Protein AF-A0A9W8CXB6-F1 (afdb_monomer)

Foldseek 3Di:
DDPVVVVCQQPDPQKDKDFDADPVRDTQWIWIWGDDVVLPDIGTPDGDDPPVPPDDDWDLDDPRDCVSPPPPDDDDVVDRDTDDDDDPVDPPVCNVVVVVVVVVVVVVVCVVPDPVVDDDDDDCVCVVDVPDPDDDQCVPVNCVVVVDDPVVVVVVVLQPQDPLLVLQLVLLVVLCPDPLQVVQQDWDDCVVVVCLCVQQPQDHGSVNLNVCSSVVVPPDPVVSVVRVVSSLVSQPVVDDPPDSSNVSSVVSVVSVVVSVVVVVVVVVD

Mean predicted aligned error: 13.22 Å

Nearest PDB structures (foldseek):
  7kdw-assembly1_A  TM=9.700E-01  e=1.356E-08  Homo sapiens
  5h6y-assembly1_A  TM=9.684E-01  e=1.520E-08  Homo sapiens
  7jt4-assembly1_A  TM=9.617E-01  e=3.196E-08  Homo sapiens
  5ml0-assembly1_A  TM=9.719E-01  e=5.344E-08  Mus musculus
  5uiy-assembly1_A  TM=9.734E-01  e=9.464E-08  Homo sapiens

InterPro domains:
  IPR000182 GNAT doma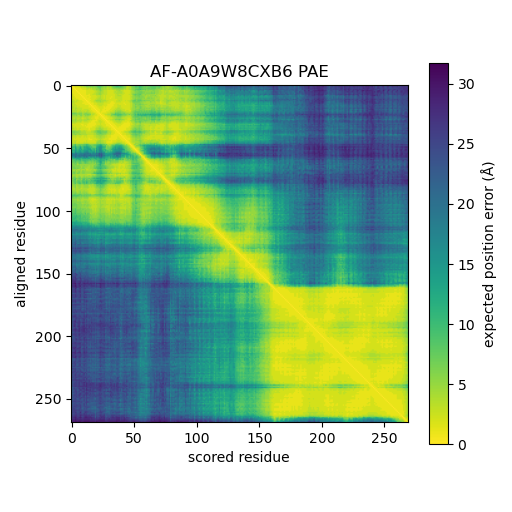in [PF00583] (10-61)
  IPR001487 Bromodomain [PF00439] (172-249)
  IPR001487 Bromodomain [PR00503] (179-192)
  IPR001487 Bromodomain [PR00503] (193-209)
  IPR001487 Bromodomain [PR00503] (209-227)
  IPR001487 Bromodomain [PR00503] (227-246)
  IPR001487 Bromodomain [PS50014] (176-246)
  IPR001487 Bromodomain [SM00297] (157-265)
  IPR018359 Bromodomain, conserved site [PS00633] (181-238)
  IPR036427 Bromodomain-like superfamily [G3DSA:1.20.920.10] (150-269)
  IPR036427 Bromodomain-like superfamily [SSF47370] (159-265)
  IPR037800 Histone acetyltransferase GCN5 [PTHR45750] (57-264)

Organism: NCBI:txid1286918

Structure (mmCIF, N/CA/C/O backbone):
data_AF-A0A9W8CXB6-F1
#
_entry.id   AF-A0A9W8CXB6-F1
#
loop_
_atom_site.group_PDB
_atom_site.id
_atom_site.type_symbol
_atom_site.label_atom_id
_atom_site.label_alt_id
_atom_site.label_comp_id
_atom_site.label_asym_id
_atom_site.label_entity_id
_atom_site.label_seq_id
_atom_site.pdbx_PDB_ins_code
_atom_site.Cartn_x
_atom_site.Cartn_y
_atom_site.Cartn_z
_atom_site.occupancy
_atom_site.B_iso_or_equiv
_atom_site.auth_seq_id
_atom_site.auth_comp_id
_atom_site.auth_asym_id
_atom_site.auth_atom_id
_atom_site.pdbx_PDB_model_num
ATOM 1 N N . MET A 1 1 ? -7.367 0.262 31.107 1.00 75.12 1 MET A N 1
ATOM 2 C CA . MET A 1 1 ? -8.597 -0.290 31.721 1.00 75.12 1 MET A CA 1
ATOM 3 C C . MET A 1 1 ? -8.430 -0.369 33.236 1.00 75.12 1 MET A C 1
ATOM 5 O O . MET A 1 1 ? -7.299 -0.579 33.667 1.00 75.12 1 MET A O 1
ATOM 9 N N . PRO A 1 2 ? -9.503 -0.199 34.033 1.00 85.69 2 PRO A N 1
ATOM 10 C CA . PRO A 1 2 ? -9.458 -0.325 35.496 1.00 85.69 2 PRO A CA 1
ATOM 11 C C . PRO A 1 2 ? -9.051 -1.733 35.961 1.00 85.69 2 PRO A C 1
ATOM 13 O O . PRO A 1 2 ? -9.393 -2.721 35.307 1.00 85.69 2 PRO A O 1
ATOM 16 N N . LYS A 1 3 ? -8.351 -1.842 37.098 1.00 86.75 3 LYS A N 1
ATOM 17 C CA . LYS A 1 3 ? -7.832 -3.126 37.615 1.00 86.75 3 LYS A CA 1
ATOM 18 C C . LYS A 1 3 ? -8.957 -4.084 38.008 1.00 86.75 3 LYS A C 1
ATOM 20 O O . LYS A 1 3 ? -8.896 -5.270 37.699 1.00 86.75 3 LYS A O 1
ATOM 25 N N . GLU A 1 4 ? -10.003 -3.556 38.628 1.00 89.06 4 GLU A N 1
ATOM 26 C CA . GLU A 1 4 ? -11.184 -4.293 39.077 1.00 89.06 4 GLU A CA 1
ATOM 27 C C . GLU A 1 4 ? -11.938 -4.882 37.881 1.00 89.06 4 GLU A C 1
ATOM 29 O O . GLU A 1 4 ? -12.407 -6.019 37.922 1.00 89.06 4 GLU A O 1
ATOM 34 N N . TYR A 1 5 ? -12.000 -4.128 36.780 1.00 88.06 5 TYR A N 1
ATOM 35 C CA . TYR A 1 5 ? -12.612 -4.585 35.537 1.00 88.06 5 TYR A CA 1
ATOM 36 C C . TYR A 1 5 ? -11.840 -5.759 34.928 1.00 88.06 5 TYR A C 1
ATOM 38 O O . TYR A 1 5 ? -12.456 -6.751 34.536 1.00 88.06 5 TYR A O 1
ATOM 46 N N . ILE A 1 6 ? -10.506 -5.666 34.892 1.00 89.00 6 ILE A N 1
ATOM 47 C CA . ILE A 1 6 ? -9.639 -6.741 34.396 1.00 89.00 6 ILE A CA 1
ATOM 48 C C . ILE A 1 6 ? -9.829 -7.999 35.245 1.00 89.00 6 ILE A C 1
ATOM 50 O O . ILE A 1 6 ? -10.141 -9.054 34.702 1.00 89.00 6 ILE A O 1
ATOM 54 N N . ALA A 1 7 ? -9.710 -7.881 36.571 1.00 91.62 7 ALA A N 1
ATOM 55 C CA . ALA A 1 7 ? -9.859 -9.013 37.481 1.00 91.62 7 ALA A CA 1
ATOM 56 C C . ALA A 1 7 ? -11.221 -9.699 37.316 1.00 91.62 7 ALA A C 1
ATOM 58 O O . ALA A 1 7 ? -11.286 -10.921 37.203 1.00 91.62 7 ALA A O 1
ATOM 59 N N . ARG A 1 8 ? -12.305 -8.919 37.224 1.00 92.31 8 ARG A N 1
ATOM 60 C CA . ARG A 1 8 ? -13.655 -9.459 37.049 1.00 92.31 8 ARG A CA 1
ATOM 61 C C . ARG A 1 8 ? -13.778 -10.338 35.807 1.00 92.31 8 ARG A C 1
ATOM 63 O O . ARG A 1 8 ? -14.381 -11.394 35.907 1.00 92.31 8 ARG A O 1
ATOM 70 N N . LEU A 1 9 ? -13.233 -9.912 34.666 1.00 91.38 9 LEU A N 1
ATOM 71 C CA . LEU A 1 9 ? -13.346 -10.672 33.416 1.00 91.38 9 LEU A CA 1
ATOM 72 C C . LEU A 1 9 ? -12.356 -11.838 33.340 1.00 91.38 9 LEU A C 1
ATOM 74 O O . LEU A 1 9 ? -12.710 -12.891 32.824 1.00 91.38 9 LEU A O 1
ATOM 78 N N . VAL A 1 10 ? -11.146 -11.689 33.888 1.00 92.56 10 VAL A N 1
ATOM 79 C CA . VAL A 1 10 ? -10.165 -12.789 33.947 1.00 92.56 10 VAL A CA 1
ATOM 80 C C . VAL A 1 10 ? -10.677 -13.952 34.807 1.00 92.56 10 VAL A C 1
ATOM 82 O O . VAL A 1 10 ? -10.444 -15.105 34.458 1.00 92.56 10 VAL A O 1
ATOM 85 N N . TYR A 1 11 ? -11.389 -13.665 35.902 1.00 93.88 11 TYR A N 1
ATOM 86 C CA . TYR A 1 11 ? -11.956 -14.681 36.800 1.00 93.88 11 TYR A CA 1
ATOM 87 C C . TYR A 1 11 ? -13.416 -15.061 36.486 1.00 93.88 11 TYR A C 1
ATOM 89 O O . TYR A 1 11 ? -14.024 -15.839 37.225 1.00 93.88 11 TYR A O 1
ATOM 97 N N . ASP A 1 12 ? -14.001 -14.528 35.411 1.00 93.81 12 ASP A N 1
ATOM 98 C CA . ASP A 1 12 ? -15.361 -14.868 34.991 1.00 93.81 12 ASP A CA 1
ATOM 99 C C . ASP A 1 12 ? -15.397 -16.275 34.371 1.00 93.81 12 ASP A C 1
ATOM 101 O O . ASP A 1 12 ? -14.590 -16.616 33.509 1.00 93.81 12 ASP A O 1
ATOM 105 N N . ARG A 1 13 ? -16.369 -17.099 34.779 1.00 94.25 13 ARG A N 1
ATOM 106 C CA . ARG A 1 13 ? -16.486 -18.503 34.338 1.00 94.25 13 ARG A CA 1
ATOM 107 C C . ARG A 1 13 ? -16.825 -18.671 32.855 1.00 94.25 13 ARG A C 1
ATOM 109 O O . ARG A 1 13 ? -16.637 -19.756 32.319 1.00 94.25 13 ARG A O 1
ATOM 116 N N . ASN A 1 14 ? -17.344 -17.632 32.203 1.00 92.88 14 ASN A N 1
ATOM 117 C CA . ASN A 1 14 ? -17.635 -17.637 30.770 1.00 92.88 14 ASN A CA 1
ATOM 118 C C . ASN A 1 14 ? -16.411 -17.258 29.924 1.00 92.88 14 ASN A C 1
ATOM 120 O O . ASN A 1 14 ? -16.508 -17.233 28.698 1.00 92.88 14 ASN A O 1
ATOM 124 N N . HIS A 1 15 ? -15.289 -16.923 30.561 1.00 95.06 15 HIS A N 1
ATOM 125 C CA . HIS A 1 15 ? -14.041 -16.589 29.894 1.00 95.06 15 HIS A CA 1
ATOM 126 C C . HIS A 1 15 ? -13.033 -17.724 30.062 1.00 95.06 15 HIS A C 1
ATOM 128 O O . HIS A 1 15 ? -13.054 -18.490 31.022 1.00 95.06 15 HIS A O 1
ATOM 134 N N . SER A 1 16 ? -12.136 -17.834 29.094 1.00 95.81 16 SER A N 1
ATOM 135 C CA . SER A 1 16 ? -11.008 -18.757 29.103 1.00 95.81 16 SER A CA 1
ATOM 136 C C . SER A 1 16 ? -9.721 -17.974 28.905 1.00 95.81 16 SER A C 1
ATOM 138 O O . SER A 1 16 ? -9.709 -16.945 28.231 1.00 95.81 16 SER A O 1
ATOM 140 N N . SER A 1 17 ? -8.630 -18.456 29.498 1.00 94.56 17 SER A N 1
ATOM 141 C CA . SER A 1 17 ? -7.325 -17.803 29.400 1.00 94.56 17 SER A CA 1
ATOM 142 C C . SER A 1 17 ? -6.256 -18.781 28.933 1.00 94.56 17 SER A C 1
ATOM 144 O O . SER A 1 17 ? -6.126 -19.876 29.474 1.00 94.56 17 SER A O 1
ATOM 146 N N . LEU A 1 18 ? -5.471 -18.363 27.942 1.00 94.06 18 LEU A N 1
ATOM 147 C CA . LEU A 1 18 ? -4.235 -19.016 27.532 1.00 94.06 18 LEU A CA 1
ATOM 148 C C . LEU A 1 18 ? -3.063 -18.203 28.086 1.00 94.06 18 LEU A C 1
ATOM 150 O O . LEU A 1 18 ? -2.964 -17.009 27.808 1.00 94.06 18 LEU A O 1
ATOM 154 N N . ALA A 1 19 ? -2.177 -18.838 28.850 1.00 91.62 19 ALA A N 1
ATOM 155 C CA . ALA A 1 19 ? -1.029 -18.180 29.466 1.00 91.62 19 ALA A CA 1
ATOM 156 C C . ALA A 1 19 ? 0.292 -18.750 28.941 1.00 91.62 19 ALA A C 1
ATOM 158 O O . ALA A 1 19 ? 0.439 -19.958 28.762 1.00 91.62 19 ALA A O 1
ATOM 159 N N . ILE A 1 20 ? 1.273 -17.871 28.742 1.00 88.38 20 ILE A N 1
ATOM 160 C CA . ILE A 1 20 ? 2.660 -18.240 28.466 1.00 88.38 20 ILE A CA 1
ATOM 161 C C . ILE A 1 20 ? 3.384 -18.286 29.805 1.00 88.38 20 ILE A C 1
ATOM 163 O O . ILE A 1 20 ? 3.532 -17.259 30.471 1.00 88.38 20 ILE A O 1
ATOM 167 N N . VAL A 1 21 ? 3.837 -19.473 30.197 1.00 91.12 21 VAL A N 1
ATOM 168 C CA . VAL A 1 21 ? 4.433 -19.717 31.514 1.00 91.12 21 VAL A CA 1
ATOM 169 C C . VAL A 1 21 ? 5.858 -20.229 31.335 1.00 91.12 21 VAL A C 1
ATOM 171 O O . VAL A 1 21 ? 6.104 -21.164 30.574 1.00 91.12 21 VAL A O 1
ATOM 174 N N . LYS A 1 22 ? 6.818 -19.601 32.019 1.00 87.31 22 LYS A N 1
ATOM 175 C CA . LYS A 1 22 ? 8.201 -20.090 32.093 1.00 87.31 22 LYS A CA 1
ATOM 176 C C . LYS A 1 22 ? 8.261 -21.362 32.936 1.00 87.31 22 LYS A C 1
ATOM 178 O O . LYS A 1 22 ? 7.425 -21.581 33.804 1.00 87.31 22 LYS A O 1
ATOM 183 N N . ALA A 1 23 ? 9.316 -22.155 32.759 1.00 93.06 23 ALA A N 1
ATOM 184 C CA . ALA A 1 23 ? 9.518 -23.398 33.512 1.00 93.06 23 ALA A CA 1
ATOM 185 C C . ALA A 1 23 ? 9.504 -23.219 35.047 1.00 93.06 23 ALA A C 1
ATOM 187 O O . ALA A 1 23 ? 9.159 -24.145 35.769 1.00 93.06 23 ALA A O 1
ATOM 188 N N . ASN A 1 24 ? 9.833 -22.026 35.552 1.00 92.81 24 ASN A N 1
ATOM 189 C CA . ASN A 1 24 ? 9.777 -21.688 36.977 1.00 92.81 24 ASN A CA 1
ATOM 190 C C . ASN A 1 24 ? 8.381 -21.240 37.469 1.00 92.81 24 ASN A C 1
ATOM 192 O O . ASN A 1 24 ? 8.270 -20.708 38.569 1.00 92.81 24 ASN A O 1
ATOM 196 N N . GLY A 1 25 ? 7.334 -21.382 36.651 1.00 91.00 25 GLY A N 1
ATOM 197 C CA . GLY A 1 25 ? 5.959 -20.990 36.980 1.00 91.00 25 GLY A CA 1
ATOM 198 C C . GLY A 1 25 ? 5.639 -19.507 36.765 1.00 91.00 25 GLY A C 1
ATOM 199 O O . GLY A 1 25 ? 4.505 -19.087 36.978 1.00 91.00 25 GLY A O 1
ATOM 200 N N . HIS A 1 26 ? 6.602 -18.694 36.325 1.00 87.88 26 HIS A N 1
ATOM 201 C CA . HIS A 1 26 ? 6.378 -17.269 36.093 1.00 87.88 26 HIS A CA 1
ATOM 202 C C . HIS A 1 26 ? 5.599 -17.015 34.791 1.00 87.88 26 HIS A C 1
ATOM 204 O O . HIS A 1 26 ? 6.023 -17.446 33.715 1.00 87.88 26 HIS A O 1
ATOM 210 N N . VAL A 1 27 ? 4.492 -16.273 34.877 1.00 87.06 27 VAL A N 1
ATOM 211 C CA . VAL A 1 27 ? 3.653 -15.895 33.726 1.00 87.06 27 VAL A CA 1
ATOM 212 C C . VAL A 1 27 ? 4.284 -14.725 32.967 1.00 87.06 27 VAL A C 1
ATOM 214 O O . VAL A 1 27 ? 4.588 -13.692 33.553 1.00 87.06 27 VAL A O 1
ATOM 217 N N . VAL A 1 28 ? 4.464 -14.881 31.655 1.00 85.81 28 VAL A N 1
ATOM 218 C CA . VAL A 1 28 ? 5.092 -13.888 30.758 1.00 85.81 28 VAL A CA 1
ATOM 219 C C . VAL A 1 28 ? 4.058 -13.054 30.009 1.00 85.81 28 VAL A C 1
ATOM 221 O O . VAL A 1 28 ? 4.304 -11.899 29.676 1.00 85.81 28 VAL A O 1
ATOM 224 N N . GLY A 1 29 ? 2.904 -13.644 29.726 1.00 87.25 29 GLY A N 1
ATOM 225 C CA . GLY A 1 29 ? 1.836 -13.013 28.966 1.00 87.25 29 GLY A CA 1
ATOM 226 C C . GLY A 1 29 ? 0.676 -13.974 28.780 1.00 87.25 29 GLY A C 1
ATOM 227 O O . GLY A 1 29 ? 0.730 -15.125 29.223 1.00 87.25 29 GLY A O 1
ATOM 228 N N . GLY A 1 30 ? -0.375 -13.508 28.120 1.00 90.00 30 GLY A N 1
ATOM 229 C CA . GLY A 1 30 ? -1.542 -14.337 27.882 1.00 90.00 30 GLY A CA 1
ATOM 230 C C . GLY A 1 30 ? -2.648 -13.636 27.116 1.00 90.00 30 GLY A C 1
ATOM 231 O O . GLY A 1 30 ? -2.622 -12.422 26.892 1.00 90.00 30 GLY A O 1
ATOM 232 N N . ILE A 1 31 ? -3.619 -14.451 26.726 1.00 93.25 31 ILE A N 1
ATOM 233 C CA . ILE A 1 31 ? -4.843 -14.037 26.061 1.00 93.25 31 ILE A CA 1
ATOM 234 C C . ILE A 1 31 ? -6.016 -14.524 26.898 1.00 93.25 31 ILE A C 1
ATOM 236 O O . ILE A 1 31 ? -6.112 -15.716 27.178 1.00 93.25 31 ILE A O 1
ATOM 240 N N . THR A 1 32 ? -6.922 -13.618 27.246 1.00 95.12 32 THR A N 1
ATOM 241 C CA . THR A 1 32 ? -8.237 -13.960 27.794 1.00 95.12 32 THR A CA 1
ATOM 242 C C . THR A 1 32 ? -9.276 -13.739 26.709 1.00 95.12 32 THR A C 1
ATOM 244 O O . THR A 1 32 ? -9.327 -12.668 26.101 1.00 95.12 32 THR A O 1
ATOM 247 N N . TYR A 1 33 ? -10.103 -14.747 26.464 1.00 95.31 33 TYR A N 1
ATOM 248 C CA . TYR A 1 33 ? -11.124 -14.729 25.428 1.00 95.31 33 TYR A CA 1
ATOM 249 C C . TYR A 1 33 ? -12.446 -15.311 25.927 1.00 95.31 33 TYR A C 1
ATOM 251 O O . TYR A 1 33 ? -12.490 -16.073 26.894 1.00 95.31 33 TYR A O 1
ATOM 259 N N . ARG A 1 34 ? -13.531 -14.962 25.239 1.00 95.56 34 ARG A N 1
ATOM 260 C CA . ARG A 1 34 ? -14.871 -15.505 25.445 1.00 95.56 34 ARG A CA 1
ATOM 261 C C . ARG A 1 34 ? -15.322 -16.227 24.183 1.00 95.56 34 ARG A C 1
ATOM 263 O O . ARG A 1 34 ? -15.355 -15.634 23.107 1.00 95.56 34 ARG A O 1
ATOM 270 N N . LEU A 1 35 ? -15.655 -17.508 24.308 1.00 94.25 35 LEU A N 1
ATOM 271 C CA . LEU A 1 35 ? -16.072 -18.341 23.182 1.00 94.25 35 LEU A CA 1
ATOM 272 C C . LEU A 1 35 ? -17.591 -18.267 22.980 1.00 94.25 35 LEU A C 1
ATOM 274 O O . LEU A 1 35 ? -18.359 -18.415 23.930 1.00 94.25 35 LEU A O 1
ATOM 278 N N . PHE A 1 36 ? -18.025 -18.091 21.734 1.00 93.94 36 PHE A N 1
ATOM 279 C CA . PHE A 1 36 ? -19.427 -18.154 21.329 1.00 93.94 36 PHE A CA 1
ATOM 280 C C . PHE A 1 36 ? -19.627 -19.329 20.365 1.00 93.94 36 PHE A C 1
ATOM 282 O O . PHE A 1 36 ? -19.780 -19.135 19.160 1.00 93.94 36 PHE A O 1
ATOM 289 N N . GLU A 1 37 ? -19.641 -20.561 20.885 1.00 90.81 37 GLU A N 1
ATOM 290 C CA . GLU A 1 37 ? -19.671 -21.794 20.073 1.00 90.81 37 GLU A CA 1
ATOM 291 C C . GLU A 1 37 ? -20.802 -21.810 19.036 1.00 90.81 37 GLU A C 1
ATOM 293 O O . GLU A 1 37 ? -20.567 -22.060 17.856 1.00 90.81 37 GLU A O 1
ATOM 298 N N . GLN A 1 38 ? -22.022 -21.441 19.438 1.00 91.94 38 GLN A N 1
ATOM 299 C CA . GLN A 1 38 ? -23.188 -21.401 18.542 1.00 91.94 38 GLN A CA 1
ATOM 300 C C . GLN A 1 38 ? -23.056 -20.380 17.401 1.00 91.94 38 GLN A C 1
ATOM 302 O O . GLN A 1 38 ? -23.753 -20.489 16.398 1.00 91.94 38 GLN A O 1
ATOM 307 N N . ARG A 1 39 ? -22.193 -19.369 17.562 1.00 91.12 39 ARG A N 1
ATOM 308 C CA . ARG A 1 39 ? -21.950 -18.303 16.574 1.00 91.12 39 ARG A CA 1
ATOM 309 C C . ARG A 1 39 ? -20.610 -18.470 15.858 1.00 91.12 39 ARG A C 1
ATOM 311 O O . ARG A 1 39 ? -20.286 -17.644 15.013 1.00 91.12 39 ARG A O 1
ATOM 318 N N . GLN A 1 40 ? -19.855 -19.525 16.182 1.00 92.12 40 GLN A N 1
ATOM 319 C CA . GLN A 1 40 ? -18.586 -19.885 15.544 1.00 92.12 40 GLN A CA 1
ATOM 320 C C . GLN A 1 40 ? -17.530 -18.762 15.586 1.00 92.12 40 GLN A C 1
ATOM 322 O O . GLN A 1 40 ? -16.735 -18.615 14.660 1.00 92.12 40 GLN A O 1
ATOM 327 N N . PHE A 1 41 ? -17.494 -17.970 16.665 1.00 93.81 41 PHE A N 1
ATOM 328 C CA . PHE A 1 41 ? -16.442 -16.972 16.885 1.00 93.81 41 PHE A CA 1
ATOM 329 C C . PHE A 1 41 ? -16.032 -16.883 18.361 1.00 93.81 41 PHE A C 1
ATOM 331 O O . PHE A 1 41 ? -16.725 -17.382 19.252 1.00 93.81 41 PHE A O 1
ATOM 338 N N . ALA A 1 42 ? -14.897 -16.235 18.618 1.00 94.12 42 ALA A N 1
ATOM 339 C CA . ALA A 1 42 ? -14.439 -15.890 19.957 1.00 94.12 42 ALA A CA 1
ATOM 340 C C . ALA A 1 42 ? -14.091 -14.398 20.031 1.00 94.12 42 ALA A C 1
ATOM 342 O O . ALA A 1 42 ? -13.520 -13.838 19.096 1.00 94.12 42 ALA A O 1
ATOM 343 N N . GLU A 1 43 ? -14.423 -13.767 21.151 1.00 93.56 43 GLU A N 1
ATOM 344 C CA . GLU A 1 43 ? -14.016 -12.404 21.488 1.00 93.56 43 GLU A CA 1
ATOM 345 C C . GLU A 1 43 ? -12.708 -12.467 22.280 1.00 93.56 43 GLU A C 1
ATOM 347 O O . GLU A 1 43 ? -12.673 -13.058 23.358 1.00 93.56 43 GLU A O 1
ATOM 352 N N . ILE A 1 44 ? -11.629 -11.861 21.779 1.00 92.56 44 ILE A N 1
ATOM 353 C CA . ILE A 1 44 ? -10.407 -11.660 22.569 1.00 92.56 44 ILE A CA 1
ATOM 354 C C . ILE A 1 44 ? -10.602 -10.406 23.423 1.00 92.56 44 ILE A C 1
ATOM 356 O O . ILE A 1 44 ? -10.604 -9.292 22.907 1.00 92.56 44 ILE A O 1
ATOM 360 N N . VAL A 1 45 ? -10.760 -10.603 24.730 1.00 90.44 45 VAL A N 1
ATOM 361 C CA . VAL A 1 45 ? -11.038 -9.543 25.711 1.00 90.44 45 VAL A CA 1
ATOM 362 C C . VAL A 1 45 ? -9.745 -8.871 26.161 1.00 90.44 45 VAL A C 1
ATOM 364 O O . VAL A 1 45 ? -9.663 -7.646 26.239 1.00 90.44 45 VAL A O 1
ATOM 367 N N . PHE A 1 46 ? -8.710 -9.672 26.425 1.00 88.69 46 PHE A N 1
ATOM 368 C CA . PHE A 1 46 ? -7.379 -9.183 26.768 1.00 88.69 46 PHE A CA 1
ATOM 369 C C . PHE A 1 46 ? -6.326 -9.920 25.957 1.00 88.69 46 PHE A C 1
ATOM 371 O O . PHE A 1 46 ? -6.333 -11.145 25.887 1.00 88.69 46 PHE A O 1
ATOM 378 N N . CYS A 1 47 ? -5.382 -9.171 25.401 1.00 85.88 47 CYS A N 1
ATOM 379 C CA . CYS A 1 47 ? -4.141 -9.695 24.856 1.00 85.88 47 CYS A CA 1
ATOM 380 C C . CYS A 1 47 ? -3.013 -8.840 25.425 1.00 85.88 47 CYS A C 1
ATOM 382 O O . CYS A 1 47 ? -2.882 -7.664 25.085 1.00 85.88 47 CYS A O 1
ATOM 384 N N . ALA A 1 48 ? -2.248 -9.409 26.353 1.00 75.94 48 ALA A N 1
ATOM 385 C CA . ALA A 1 48 ? -1.136 -8.721 26.987 1.00 75.94 48 ALA A CA 1
ATOM 386 C C . ALA A 1 48 ? 0.172 -9.306 26.454 1.00 75.94 48 ALA A C 1
ATOM 388 O O . ALA A 1 48 ? 0.610 -10.380 26.871 1.00 75.94 48 ALA A O 1
ATOM 389 N N . VAL A 1 49 ? 0.781 -8.576 25.524 1.00 65.62 49 VAL A N 1
ATOM 390 C CA . VAL A 1 49 ? 2.135 -8.814 25.013 1.00 65.62 49 VAL A CA 1
ATOM 391 C C . VAL A 1 49 ? 2.963 -7.541 25.164 1.00 65.62 49 VAL A C 1
ATOM 393 O O . VAL A 1 49 ? 2.409 -6.436 25.189 1.00 65.62 49 VAL A O 1
ATOM 396 N N . SER A 1 50 ? 4.286 -7.703 25.282 1.00 58.72 50 SER A N 1
ATOM 397 C CA . SER A 1 50 ? 5.244 -6.589 25.322 1.00 58.72 50 SER A CA 1
ATOM 398 C C . SER A 1 50 ? 4.953 -5.583 24.207 1.00 58.72 50 SER A C 1
ATOM 400 O O . SER A 1 50 ? 4.694 -5.979 23.072 1.00 58.72 50 SER A O 1
ATOM 402 N N . SER A 1 51 ? 5.034 -4.286 24.511 1.00 57.19 51 SER A N 1
ATOM 403 C CA . SER A 1 51 ? 4.817 -3.204 23.540 1.00 57.19 51 SER A CA 1
ATOM 404 C C . SER A 1 51 ? 5.755 -3.284 22.332 1.00 57.19 51 SER A C 1
ATOM 406 O O . SER A 1 51 ? 5.373 -2.869 21.242 1.00 57.19 51 SER A O 1
ATOM 408 N N . SER A 1 52 ? 6.939 -3.885 22.491 1.00 53.84 52 SER A N 1
ATOM 409 C CA . SER A 1 52 ? 7.884 -4.148 21.396 1.00 53.84 52 SER A CA 1
ATOM 410 C C . SER A 1 52 ? 7.359 -5.128 20.337 1.00 53.84 52 SER A C 1
ATOM 412 O O . SER A 1 52 ? 7.858 -5.129 19.218 1.00 53.84 52 SER A O 1
ATOM 414 N N . GLU A 1 53 ? 6.352 -5.941 20.671 1.00 50.16 53 GLU A N 1
ATOM 415 C CA . GLU A 1 53 ? 5.832 -7.030 19.831 1.00 50.16 53 GLU A CA 1
ATOM 416 C C . GLU A 1 53 ? 4.421 -6.744 19.271 1.00 50.16 53 GLU A C 1
ATOM 418 O O . GLU A 1 53 ? 3.845 -7.581 18.581 1.00 50.16 53 GLU A O 1
ATOM 423 N N . GLN A 1 54 ? 3.832 -5.570 19.542 1.00 51.81 54 GLN A N 1
ATOM 424 C CA . GLN A 1 54 ? 2.422 -5.247 19.232 1.00 51.81 54 GLN A CA 1
ATOM 425 C C . GLN A 1 54 ? 2.127 -4.910 17.757 1.00 51.81 54 GLN A C 1
ATOM 427 O O . GLN A 1 54 ? 1.064 -4.381 17.434 1.00 51.81 54 GLN A O 1
ATOM 432 N N . VAL A 1 55 ? 3.038 -5.211 16.834 1.00 47.16 55 VAL A N 1
ATOM 433 C CA . VAL A 1 55 ? 2.933 -4.773 15.439 1.00 47.16 55 VAL A CA 1
ATOM 434 C C . VAL A 1 55 ? 2.968 -5.990 14.530 1.00 47.16 55 VAL A C 1
ATOM 436 O O . VAL A 1 55 ? 4.058 -6.493 14.274 1.00 47.16 55 VAL A O 1
ATOM 439 N N . LYS A 1 56 ? 1.794 -6.462 14.071 1.00 54.06 56 LYS A N 1
ATOM 440 C CA . LYS A 1 56 ? 1.538 -7.179 12.792 1.00 54.06 56 LYS A CA 1
ATOM 441 C C . LYS A 1 56 ? 0.177 -7.902 12.816 1.00 54.06 56 LYS A C 1
ATOM 443 O O . LYS A 1 56 ? -0.031 -8.778 13.644 1.00 54.06 56 LYS A O 1
ATOM 448 N N . GLY A 1 57 ? -0.684 -7.639 11.824 1.00 53.66 57 GLY A N 1
ATOM 449 C CA . GLY A 1 57 ? -1.488 -8.724 11.233 1.00 53.66 57 GLY A CA 1
ATOM 450 C C . GLY A 1 57 ? -3.010 -8.752 11.407 1.00 53.66 57 GLY A C 1
ATOM 451 O O . GLY A 1 57 ? -3.581 -9.810 11.169 1.00 53.66 57 GLY A O 1
ATOM 452 N N . PHE A 1 58 ? -3.691 -7.654 11.749 1.00 63.94 58 PHE A N 1
ATOM 453 C CA . PHE A 1 58 ? -5.162 -7.648 11.811 1.00 63.94 58 PHE A CA 1
ATOM 454 C C . PHE A 1 58 ? -5.788 -6.669 10.814 1.00 63.94 58 PHE A C 1
ATOM 456 O O . PHE A 1 58 ? -5.263 -5.575 10.599 1.00 63.94 58 PHE A O 1
ATOM 463 N N . THR A 1 59 ? -6.913 -7.066 10.209 1.00 65.12 59 THR A N 1
ATOM 464 C CA . THR A 1 59 ? -7.717 -6.182 9.354 1.00 65.12 59 THR A CA 1
ATOM 465 C C . THR A 1 59 ? -8.697 -5.369 10.198 1.00 65.12 59 THR A C 1
ATOM 467 O O . THR A 1 59 ? -9.260 -5.876 11.172 1.00 65.12 59 THR A O 1
ATOM 470 N N . LYS A 1 60 ? -8.903 -4.104 9.816 1.00 69.69 60 LYS A N 1
ATOM 471 C CA . LYS A 1 60 ? -9.936 -3.223 10.391 1.00 69.69 60 LYS A CA 1
ATOM 472 C C . LYS A 1 60 ? -11.315 -3.465 9.771 1.00 69.69 60 LYS A C 1
ATOM 474 O O . LYS A 1 60 ? -12.318 -3.014 10.313 1.00 69.69 60 LYS A O 1
ATOM 479 N N . GLU A 1 61 ? -11.365 -4.151 8.633 1.00 78.06 61 GLU A N 1
ATOM 480 C CA . GLU A 1 61 ? -12.614 -4.500 7.970 1.00 78.06 61 GLU A CA 1
ATOM 481 C C . GLU A 1 61 ? -13.170 -5.802 8.553 1.00 78.06 61 GLU A C 1
ATOM 483 O O . GLU A 1 61 ? -12.517 -6.846 8.530 1.00 78.06 61 GLU A O 1
ATOM 488 N N . VAL A 1 62 ? -14.388 -5.731 9.087 1.00 82.50 62 VAL A N 1
ATOM 489 C CA . VAL A 1 62 ? -15.103 -6.880 9.649 1.00 82.50 62 VAL A CA 1
ATOM 490 C C . VAL A 1 62 ? -16.062 -7.412 8.594 1.00 82.50 62 VAL A C 1
ATOM 492 O O . VAL A 1 62 ? -17.056 -6.766 8.268 1.00 82.50 62 VAL A O 1
ATOM 495 N N . THR A 1 63 ? -15.761 -8.596 8.070 1.00 87.31 63 THR A N 1
ATOM 496 C CA . THR A 1 63 ? -16.580 -9.290 7.068 1.00 87.31 63 THR A CA 1
ATOM 497 C C . THR A 1 63 ? -17.610 -10.234 7.690 1.00 87.31 63 THR A C 1
ATOM 499 O O . THR A 1 63 ? -18.531 -10.672 7.003 1.00 87.31 63 THR A O 1
ATOM 502 N N . LEU A 1 64 ? -17.492 -10.549 8.987 1.00 86.25 64 LEU A N 1
ATOM 503 C CA . LEU A 1 64 ? -18.484 -11.337 9.716 1.00 86.25 64 LEU A CA 1
ATOM 504 C C . LEU A 1 64 ? -19.800 -10.554 9.854 1.00 86.25 64 LEU A C 1
ATOM 506 O O . LEU A 1 64 ? -19.797 -9.402 10.298 1.00 86.25 64 LEU A O 1
ATOM 510 N N . ASP A 1 65 ? -20.926 -11.198 9.521 1.00 88.25 65 ASP A N 1
ATOM 511 C CA . ASP A 1 65 ? -22.259 -10.586 9.588 1.00 88.25 65 ASP A CA 1
ATOM 512 C C . ASP A 1 65 ? -22.497 -9.943 10.964 1.00 88.25 65 ASP A C 1
ATOM 514 O O . ASP A 1 65 ? -22.395 -10.597 12.007 1.00 88.25 65 ASP A O 1
ATOM 518 N N . LYS A 1 66 ? -22.847 -8.649 10.950 1.00 87.56 66 LYS A N 1
ATOM 519 C CA . LYS A 1 66 ? -23.148 -7.835 12.135 1.00 87.56 66 LYS A CA 1
ATOM 520 C C . LYS A 1 66 ? -24.130 -8.520 13.084 1.00 87.56 66 LYS A C 1
ATOM 522 O O . LYS A 1 66 ? -23.968 -8.405 14.294 1.00 87.56 66 LYS A O 1
ATOM 527 N N . ARG A 1 67 ? -25.103 -9.279 12.570 1.00 90.19 67 ARG A N 1
ATOM 528 C CA . ARG A 1 67 ? -26.112 -9.990 13.380 1.00 90.19 67 ARG A CA 1
ATOM 529 C C . ARG A 1 67 ? -25.509 -11.034 14.323 1.00 90.19 67 ARG A C 1
ATOM 531 O O . ARG A 1 67 ? -26.133 -11.376 15.326 1.00 90.19 67 ARG A O 1
ATOM 538 N N . LEU A 1 68 ? -24.324 -11.555 14.005 1.00 86.94 68 LEU A N 1
ATOM 539 C CA . LEU A 1 68 ? -23.668 -12.592 14.798 1.00 86.94 68 LEU A CA 1
ATOM 540 C C . LEU A 1 68 ? -22.944 -12.030 16.024 1.00 86.94 68 LEU A C 1
ATOM 542 O O . LEU A 1 68 ? -22.840 -12.736 17.023 1.00 86.94 68 LEU A O 1
ATOM 546 N N . TRP A 1 69 ? -22.461 -10.787 15.976 1.00 88.19 69 TRP A N 1
ATOM 547 C CA . TRP A 1 69 ? -21.577 -10.238 17.013 1.00 88.19 69 TRP A CA 1
ATOM 548 C C . TRP A 1 69 ? -22.080 -8.938 17.651 1.00 88.19 69 TRP A C 1
ATOM 550 O O . TRP A 1 69 ? -21.782 -8.685 18.821 1.00 88.19 69 TRP A O 1
ATOM 560 N N . MET A 1 70 ? -22.871 -8.133 16.937 1.00 87.00 70 MET A N 1
ATOM 561 C CA . MET A 1 70 ? -23.388 -6.860 17.441 1.00 87.00 70 MET A CA 1
ATOM 562 C C . MET A 1 70 ? -24.307 -7.096 18.647 1.00 87.00 70 MET A C 1
ATOM 564 O O . MET A 1 70 ? -25.257 -7.874 18.575 1.00 87.00 70 MET A O 1
ATOM 568 N N . GLY A 1 71 ? -23.993 -6.447 19.771 1.00 85.94 71 GLY A N 1
ATOM 569 C CA . GLY A 1 71 ? -24.693 -6.625 21.048 1.00 85.94 71 GLY A CA 1
ATOM 570 C C . GLY A 1 71 ? -24.240 -7.832 21.885 1.00 85.94 71 GLY A C 1
ATOM 571 O O . GLY A 1 71 ? -24.678 -7.966 23.027 1.00 85.94 71 GLY A O 1
ATOM 572 N N . TYR A 1 72 ? -23.355 -8.690 21.363 1.00 85.94 72 TYR A N 1
ATOM 573 C CA . TYR A 1 72 ? -22.787 -9.829 22.102 1.00 85.94 72 TYR A CA 1
ATOM 574 C C . TYR A 1 72 ? -21.390 -9.544 22.656 1.00 85.94 72 TYR A C 1
ATOM 576 O O . TYR A 1 72 ? -21.071 -10.001 23.758 1.00 85.94 72 TYR A O 1
ATOM 584 N N . ILE A 1 73 ? -20.583 -8.800 21.898 1.00 87.56 73 ILE A N 1
ATOM 585 C CA . ILE A 1 73 ? -19.242 -8.357 22.298 1.00 87.56 73 ILE A CA 1
ATOM 586 C C . ILE A 1 73 ? -19.299 -6.993 22.990 1.00 87.56 73 ILE A C 1
ATOM 588 O O . ILE A 1 73 ? -20.308 -6.285 22.915 1.00 87.56 73 ILE A O 1
ATOM 592 N N . LYS A 1 74 ? -18.233 -6.621 23.697 1.00 81.69 74 LYS A N 1
ATOM 593 C CA . LYS A 1 74 ? -18.130 -5.310 24.341 1.00 81.69 74 LYS A CA 1
ATOM 594 C C . LYS A 1 74 ? -17.585 -4.255 23.385 1.00 81.69 74 LYS A C 1
ATOM 596 O O . LYS A 1 74 ? -16.507 -4.407 22.821 1.00 81.69 74 LYS A O 1
ATOM 601 N N . ASP A 1 75 ? -18.302 -3.138 23.302 1.00 74.88 75 ASP A N 1
ATOM 602 C CA . ASP A 1 75 ? -17.817 -1.928 22.649 1.00 74.88 75 ASP A CA 1
ATOM 603 C C . ASP A 1 75 ? -16.890 -1.181 23.610 1.00 74.88 75 ASP A C 1
ATOM 605 O O . ASP A 1 75 ? -17.310 -0.652 24.642 1.00 74.88 75 ASP A O 1
ATOM 609 N N . TYR A 1 76 ? -15.599 -1.183 23.292 1.00 77.44 76 TYR A N 1
ATOM 610 C CA . TYR A 1 76 ? -14.601 -0.429 24.036 1.00 77.44 76 TYR A CA 1
ATOM 611 C C . TYR A 1 76 ? -14.479 0.968 23.438 1.00 77.44 76 TYR A C 1
ATOM 613 O O . TYR A 1 76 ? -14.109 1.124 22.274 1.00 77.44 76 TYR A O 1
ATOM 621 N N . GLU A 1 77 ? -14.766 1.987 24.242 1.00 70.62 77 GLU A N 1
ATOM 622 C CA . GLU A 1 77 ? -14.621 3.381 23.832 1.00 70.62 77 GLU A CA 1
ATOM 623 C C . GLU A 1 77 ? -13.165 3.671 23.421 1.00 70.62 77 GLU A C 1
ATOM 625 O O . GLU A 1 77 ? -12.221 3.367 24.154 1.00 70.62 77 GLU A O 1
ATOM 630 N N . GLY A 1 78 ? -12.979 4.203 22.210 1.00 72.31 78 GLY A N 1
ATOM 631 C CA . GLY A 1 78 ? -11.658 4.436 21.613 1.00 72.31 78 GLY A CA 1
ATOM 632 C C . GLY A 1 78 ? -10.956 3.187 21.056 1.00 72.31 78 GLY A C 1
ATOM 633 O O . GLY A 1 78 ? -9.841 3.298 20.548 1.00 72.31 78 GLY A O 1
ATOM 634 N N . GLY A 1 79 ? -11.580 2.007 21.122 1.00 72.38 79 GLY A N 1
ATOM 635 C CA . GLY A 1 79 ? -11.070 0.775 20.521 1.00 72.38 79 GLY A CA 1
ATOM 636 C C . GLY A 1 79 ? -11.348 0.697 19.017 1.00 72.38 79 GLY A C 1
ATOM 637 O O . GLY A 1 79 ? -12.396 1.123 18.541 1.00 72.38 79 GLY A O 1
ATOM 638 N N . THR A 1 80 ? -10.416 0.126 18.250 1.00 78.88 80 THR A N 1
ATOM 639 C CA . THR A 1 80 ? -10.664 -0.249 16.848 1.00 78.88 80 THR A CA 1
ATOM 640 C C . THR A 1 80 ? -11.076 -1.714 16.791 1.00 78.88 80 THR A C 1
ATOM 642 O O . THR A 1 80 ? -10.319 -2.577 17.234 1.00 78.88 80 THR A O 1
ATOM 645 N N . LEU A 1 81 ? -12.255 -1.998 16.237 1.00 82.69 81 LEU A N 1
ATOM 646 C CA . LEU A 1 81 ? -12.697 -3.369 16.002 1.00 82.69 81 LEU A CA 1
ATOM 647 C C . LEU A 1 81 ? -11.853 -4.004 14.890 1.00 82.69 81 LEU A C 1
ATOM 649 O O . LEU A 1 81 ? -11.608 -3.385 13.856 1.00 82.69 81 LEU A O 1
ATOM 653 N N . MET A 1 82 ? -11.402 -5.237 15.114 1.00 84.62 82 MET A N 1
ATOM 654 C CA . MET A 1 82 ? -10.592 -5.984 14.156 1.00 84.62 82 MET A CA 1
ATOM 655 C C . MET A 1 82 ? -11.054 -7.435 14.077 1.00 84.62 82 MET A C 1
ATOM 657 O O . MET A 1 82 ? -11.438 -8.022 15.089 1.00 84.62 82 MET A O 1
ATOM 661 N N . GLN A 1 83 ? -10.972 -8.022 12.883 1.00 86.06 83 GLN A N 1
ATOM 662 C CA . GLN A 1 83 ? -11.318 -9.422 12.641 1.00 86.06 83 GLN A CA 1
ATOM 663 C C . GLN A 1 83 ? -10.075 -10.247 12.288 1.00 86.06 83 GLN A C 1
ATOM 665 O O . GLN A 1 83 ? -9.196 -9.803 11.550 1.00 86.06 83 GLN A O 1
ATOM 670 N N . CYS A 1 84 ? -10.039 -11.488 12.780 1.00 88.69 84 CYS A N 1
ATOM 671 C CA . CYS A 1 84 ? -9.113 -12.527 12.339 1.00 88.69 84 CYS A CA 1
ATOM 672 C C . CYS A 1 84 ? -9.914 -13.759 11.902 1.00 88.69 84 CYS A C 1
ATOM 674 O O . CYS A 1 84 ? -10.698 -14.298 12.684 1.00 88.69 84 CYS A O 1
ATOM 676 N N . SER A 1 85 ? -9.719 -14.205 10.662 1.00 89.31 85 SER A N 1
ATOM 677 C CA . SER A 1 85 ? -10.351 -15.412 10.123 1.00 89.31 85 SER A CA 1
ATOM 678 C C . SER A 1 85 ? -9.310 -16.516 9.970 1.00 89.31 85 SER A C 1
ATOM 680 O O . SER A 1 85 ? -8.347 -16.378 9.218 1.00 89.31 85 SER A O 1
ATOM 682 N N . MET A 1 86 ? -9.507 -17.617 10.695 1.00 89.69 86 MET A N 1
ATOM 683 C CA . MET A 1 86 ? -8.593 -18.760 10.695 1.00 89.69 86 MET A CA 1
ATOM 684 C C . MET A 1 86 ? -8.821 -19.648 9.466 1.00 89.69 86 MET A C 1
ATOM 686 O O . MET A 1 86 ? -9.959 -19.895 9.069 1.00 89.69 86 MET A O 1
ATOM 690 N N . VAL A 1 87 ? -7.743 -20.179 8.890 1.00 90.88 87 VAL A N 1
ATOM 691 C CA . VAL A 1 87 ? -7.782 -21.135 7.778 1.00 90.88 87 VAL A CA 1
ATOM 692 C C . VAL A 1 87 ? -7.830 -22.559 8.351 1.00 90.88 87 VAL A C 1
ATOM 694 O O . VAL A 1 87 ? -6.847 -22.987 8.957 1.00 90.88 87 VAL A O 1
ATOM 697 N N . PRO A 1 88 ? -8.911 -23.340 8.139 1.00 90.50 88 PRO A N 1
ATOM 698 C CA . PRO A 1 88 ? -9.120 -24.611 8.848 1.00 90.50 88 PRO A CA 1
ATOM 699 C C . PRO A 1 88 ? -8.045 -25.682 8.625 1.00 90.50 88 PRO A C 1
ATOM 701 O O . PRO A 1 88 ? -7.844 -26.545 9.470 1.00 90.50 88 PRO A O 1
ATOM 704 N N . LYS A 1 89 ? -7.356 -25.652 7.479 1.00 93.12 89 LYS A N 1
ATOM 705 C CA . LYS A 1 89 ? -6.353 -26.662 7.097 1.00 93.12 89 LYS A CA 1
ATOM 706 C C . LYS A 1 89 ? -4.929 -26.317 7.549 1.00 93.12 89 LYS A C 1
ATOM 708 O O . LYS A 1 89 ? -3.998 -27.034 7.194 1.00 93.12 89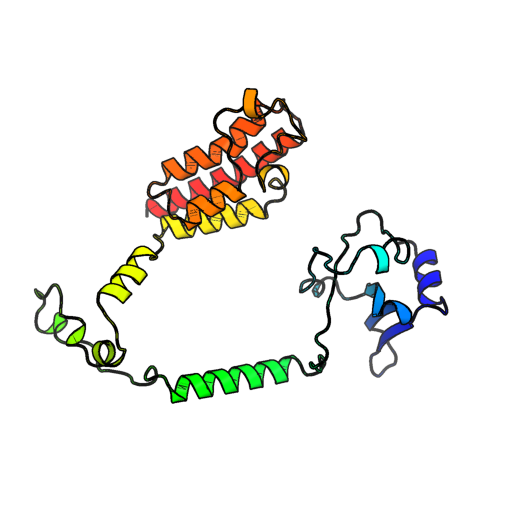 LYS A O 1
ATOM 713 N N . VAL A 1 90 ? -4.742 -25.209 8.268 1.00 94.19 90 VAL A N 1
ATOM 714 C CA . VAL A 1 90 ? -3.417 -24.723 8.666 1.00 94.19 90 VAL A CA 1
ATOM 715 C C . VAL A 1 90 ? -3.166 -25.029 10.136 1.00 94.19 90 VAL A C 1
ATOM 717 O O . VAL A 1 90 ? -3.855 -24.532 11.024 1.00 94.19 90 VAL A O 1
ATOM 720 N N . GLU A 1 91 ? -2.112 -25.795 10.405 1.00 95.19 91 GLU A N 1
ATOM 721 C CA . GLU A 1 91 ? -1.562 -25.930 11.751 1.00 95.19 91 GLU A CA 1
ATOM 722 C C . GLU A 1 91 ? -0.675 -24.712 12.049 1.00 95.19 91 GLU A C 1
ATOM 724 O O . GLU A 1 91 ? 0.514 -24.685 11.729 1.00 95.19 91 GLU A O 1
ATOM 729 N N . TYR A 1 92 ? -1.263 -23.666 12.637 1.00 92.94 92 TYR A N 1
ATOM 730 C CA . TYR A 1 92 ? -0.604 -22.363 12.817 1.00 92.94 92 TYR A CA 1
ATOM 731 C C . TYR A 1 92 ? 0.699 -22.420 13.632 1.00 92.94 92 TYR A C 1
ATOM 733 O O . TYR A 1 92 ? 1.613 -21.641 13.365 1.00 92.94 92 TYR A O 1
ATOM 741 N N . ALA A 1 93 ? 0.843 -23.384 14.549 1.00 94.62 93 ALA A N 1
ATOM 742 C CA . ALA A 1 93 ? 2.091 -23.619 15.284 1.00 94.62 93 ALA A CA 1
ATOM 743 C C . ALA A 1 93 ? 3.275 -23.999 14.369 1.00 94.62 93 ALA A C 1
ATOM 745 O O . ALA A 1 93 ? 4.430 -23.780 14.725 1.00 94.62 93 ALA A O 1
ATOM 746 N N . LYS A 1 94 ? 2.993 -24.522 13.169 1.00 96.50 94 LYS A N 1
ATOM 747 C CA . LYS A 1 94 ? 3.978 -24.906 12.148 1.00 96.50 94 LYS A CA 1
ATOM 748 C C . LYS A 1 94 ? 3.951 -23.991 10.925 1.00 96.50 94 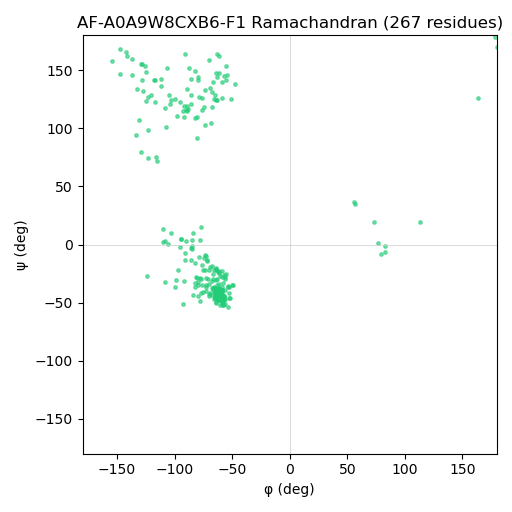LYS A C 1
ATOM 750 O O . LYS A 1 94 ? 4.563 -24.315 9.910 1.00 96.50 94 LYS A O 1
ATOM 755 N N . ALA A 1 95 ? 3.285 -22.833 10.991 1.00 93.31 95 ALA A N 1
ATOM 756 C CA . ALA A 1 95 ? 3.099 -21.950 9.836 1.00 93.31 95 ALA A CA 1
ATOM 757 C C . ALA A 1 95 ? 4.419 -21.605 9.122 1.00 93.31 95 ALA A C 1
ATOM 759 O O . ALA A 1 95 ? 4.486 -21.651 7.896 1.00 93.31 95 ALA A O 1
ATOM 760 N N . LYS A 1 96 ? 5.495 -21.335 9.875 1.00 93.56 96 LYS A N 1
ATOM 761 C CA . LYS A 1 96 ? 6.825 -21.047 9.310 1.00 93.56 96 LYS A CA 1
ATOM 762 C C . LYS A 1 96 ? 7.371 -22.211 8.476 1.00 93.56 96 LYS A C 1
ATOM 764 O O . LYS A 1 96 ? 7.912 -21.985 7.398 1.00 93.56 96 LYS A O 1
ATOM 769 N N . GLU A 1 97 ? 7.235 -23.438 8.969 1.00 97.06 97 GLU A N 1
ATOM 770 C CA . GLU A 1 97 ? 7.688 -24.640 8.268 1.00 97.06 97 GLU A CA 1
ATOM 771 C C . GLU A 1 97 ? 6.823 -24.922 7.034 1.00 97.06 97 GLU A C 1
ATOM 773 O O . GLU A 1 97 ? 7.356 -25.179 5.958 1.00 97.06 97 GLU A O 1
ATOM 778 N N . ILE A 1 98 ? 5.498 -24.804 7.167 1.00 96.38 98 ILE A N 1
ATOM 779 C CA . ILE A 1 98 ? 4.552 -24.973 6.055 1.00 96.38 98 ILE A CA 1
ATOM 780 C C . ILE A 1 98 ? 4.891 -23.999 4.919 1.00 96.38 98 ILE A C 1
ATOM 782 O O . ILE A 1 98 ? 5.016 -24.420 3.770 1.00 96.38 98 ILE A O 1
ATOM 786 N N . LEU A 1 99 ? 5.104 -22.719 5.236 1.00 95.56 99 LEU A N 1
ATOM 787 C CA . LEU A 1 99 ? 5.468 -21.695 4.253 1.00 95.56 99 LEU A CA 1
ATOM 788 C C . LEU A 1 99 ? 6.836 -21.961 3.612 1.00 95.56 99 LEU A C 1
ATOM 790 O O . LEU A 1 99 ? 6.996 -21.752 2.410 1.00 95.56 99 LEU A O 1
ATOM 794 N N . ALA A 1 100 ? 7.818 -22.438 4.384 1.00 96.69 100 ALA A N 1
ATOM 795 C CA . ALA A 1 100 ? 9.130 -22.800 3.850 1.00 96.69 100 ALA A CA 1
ATOM 796 C C . ALA A 1 100 ? 9.026 -23.943 2.827 1.00 96.69 100 ALA A C 1
ATOM 798 O O . ALA A 1 100 ? 9.541 -23.812 1.718 1.00 96.69 100 ALA A O 1
ATOM 799 N N . ARG A 1 101 ? 8.281 -25.008 3.154 1.00 97.19 101 ARG A N 1
ATOM 800 C CA . ARG A 1 101 ? 8.040 -26.140 2.244 1.00 97.19 101 ARG A CA 1
ATOM 801 C C . ARG A 1 101 ? 7.263 -25.726 0.993 1.00 97.19 101 ARG A C 1
ATOM 803 O O . ARG A 1 101 ? 7.593 -26.148 -0.108 1.00 97.19 101 ARG A O 1
ATOM 810 N N . GLN A 1 102 ? 6.244 -24.876 1.139 1.00 97.00 102 GLN A N 1
ATOM 811 C CA . GLN A 1 102 ? 5.500 -24.337 -0.006 1.00 97.00 102 GLN A CA 1
ATOM 812 C C . GLN A 1 102 ? 6.407 -23.526 -0.936 1.00 97.00 102 GLN A C 1
ATOM 814 O O . GLN A 1 102 ? 6.351 -23.697 -2.153 1.00 97.00 102 GLN A O 1
ATOM 819 N N . ARG A 1 103 ? 7.268 -22.668 -0.374 1.00 96.81 103 ARG A N 1
ATOM 820 C CA . ARG A 1 103 ? 8.249 -21.899 -1.147 1.00 96.81 103 ARG A CA 1
ATOM 821 C C . ARG A 1 103 ? 9.210 -22.814 -1.900 1.00 96.81 103 ARG A C 1
ATOM 823 O O . ARG A 1 103 ? 9.472 -22.563 -3.071 1.00 96.81 103 ARG A O 1
ATOM 830 N N . GLU A 1 104 ? 9.721 -23.849 -1.243 1.00 97.12 104 GLU A N 1
ATOM 831 C CA . GLU A 1 104 ? 10.615 -24.834 -1.854 1.00 97.12 104 GLU A CA 1
ATOM 832 C C . GLU A 1 104 ? 9.946 -25.550 -3.033 1.00 97.12 104 GLU A C 1
ATOM 834 O O . GLU A 1 104 ? 10.490 -25.530 -4.132 1.00 97.12 104 GLU A O 1
ATOM 839 N N . ALA A 1 105 ? 8.720 -26.052 -2.860 1.00 97.31 105 ALA A N 1
ATOM 840 C CA . ALA A 1 105 ? 7.970 -26.710 -3.933 1.00 97.31 105 ALA A CA 1
ATOM 841 C C . ALA A 1 105 ? 7.712 -25.785 -5.141 1.00 97.31 105 ALA A C 1
ATOM 843 O O . ALA A 1 105 ? 7.790 -26.206 -6.298 1.00 97.31 105 ALA A O 1
ATOM 844 N N . VAL A 1 106 ? 7.420 -24.503 -4.891 1.00 96.81 106 VAL A N 1
ATOM 845 C CA . VAL A 1 106 ? 7.273 -23.500 -5.959 1.00 96.81 106 VAL A CA 1
ATOM 846 C C . VAL A 1 106 ? 8.602 -23.278 -6.680 1.00 96.81 106 VAL A C 1
ATOM 848 O O . VAL A 1 106 ? 8.629 -23.275 -7.910 1.00 96.81 106 VAL A O 1
ATOM 851 N N . LEU A 1 107 ? 9.703 -23.120 -5.940 1.00 92.88 107 LEU A N 1
ATOM 852 C CA . LEU A 1 107 ? 11.035 -22.927 -6.518 1.00 92.88 107 LEU A CA 1
ATOM 853 C C . LEU A 1 107 ? 11.488 -24.140 -7.333 1.00 92.88 107 LEU A C 1
ATOM 855 O O . LEU A 1 107 ? 12.007 -23.954 -8.428 1.00 92.88 107 LEU A O 1
ATOM 859 N N . GLU A 1 108 ? 11.235 -25.358 -6.862 1.00 94.00 108 GLU A N 1
ATOM 860 C CA . GLU A 1 108 ? 11.514 -26.594 -7.598 1.00 94.00 108 GLU A CA 1
ATOM 861 C C . GLU A 1 108 ? 10.746 -26.623 -8.928 1.00 94.00 108 GLU A C 1
ATOM 863 O O . GLU A 1 108 ? 11.316 -26.882 -9.992 1.00 94.00 108 GLU A O 1
ATOM 868 N N . LYS A 1 109 ? 9.455 -26.259 -8.910 1.00 94.31 109 LYS A N 1
ATOM 869 C CA . LYS A 1 109 ? 8.649 -26.199 -10.135 1.00 94.31 109 LYS A CA 1
ATOM 870 C C . LYS A 1 109 ? 9.126 -25.117 -11.102 1.00 94.31 109 LYS A C 1
ATOM 872 O O . LYS A 1 109 ? 9.065 -25.328 -12.315 1.00 94.31 109 LYS A O 1
ATOM 877 N N . ILE A 1 110 ? 9.579 -23.977 -10.579 1.00 90.25 110 ILE A N 1
ATOM 878 C CA . ILE A 1 110 ? 10.194 -22.907 -11.370 1.00 90.25 110 ILE A CA 1
ATOM 879 C C . ILE A 1 110 ? 11.486 -23.421 -12.004 1.00 90.25 110 ILE A C 1
ATOM 881 O O . ILE A 1 110 ? 11.620 -23.316 -13.217 1.00 90.25 110 ILE A O 1
ATOM 885 N N . GLN A 1 111 ? 12.388 -24.035 -11.234 1.00 87.31 111 GLN A N 1
ATOM 886 C CA . GLN A 1 111 ? 13.663 -24.578 -11.720 1.00 87.31 111 GLN A CA 1
ATOM 887 C C . GLN A 1 111 ? 13.481 -25.643 -12.808 1.00 87.31 111 GLN A C 1
ATOM 889 O O . GLN A 1 111 ? 14.240 -25.665 -13.773 1.00 87.31 111 GLN A O 1
ATOM 894 N N . ALA A 1 112 ? 12.444 -26.479 -12.697 1.00 88.69 112 ALA A N 1
ATOM 895 C CA . ALA A 1 112 ? 12.124 -27.499 -13.696 1.00 88.69 112 ALA A CA 1
ATOM 896 C C . ALA A 1 112 ? 11.605 -26.927 -15.030 1.00 88.69 112 ALA A C 1
ATOM 898 O O . ALA A 1 112 ? 11.597 -27.631 -16.038 1.00 88.69 112 ALA A O 1
ATOM 899 N N . LYS A 1 113 ? 11.121 -25.680 -15.041 1.00 86.44 113 LYS A N 1
ATOM 900 C CA . LYS A 1 113 ? 10.567 -25.021 -16.236 1.00 86.44 113 LYS A CA 1
ATOM 901 C C . LYS A 1 113 ? 11.462 -23.921 -16.788 1.00 86.44 113 LYS A C 1
ATOM 903 O O . LYS A 1 113 ? 11.431 -23.659 -17.986 1.00 86.44 113 LYS A O 1
ATOM 908 N N . THR A 1 114 ? 12.196 -23.240 -15.918 1.00 83.56 114 THR A N 1
ATOM 909 C CA . THR A 1 114 ? 13.001 -22.087 -16.290 1.00 83.56 114 THR A CA 1
ATOM 910 C C . THR A 1 114 ? 14.386 -22.500 -16.760 1.00 83.56 114 THR A C 1
ATOM 912 O O . THR A 1 114 ? 14.954 -23.498 -16.322 1.00 83.56 114 THR A O 1
ATOM 915 N N . ARG A 1 115 ? 14.952 -21.671 -17.635 1.00 79.25 115 ARG A N 1
ATOM 916 C CA . ARG A 1 115 ? 16.359 -21.715 -18.039 1.00 79.25 115 ARG A CA 1
ATOM 917 C C . ARG A 1 115 ? 17.183 -20.617 -17.365 1.00 79.25 115 ARG A C 1
ATOM 919 O O . ARG A 1 115 ? 18.333 -20.420 -17.732 1.00 79.25 115 ARG A O 1
ATOM 926 N N . SER A 1 116 ? 16.627 -19.908 -16.377 1.00 77.94 116 SER A N 1
ATOM 927 C CA . SER A 1 116 ? 17.303 -18.792 -15.694 1.00 77.94 116 SER A CA 1
ATOM 928 C C . SER A 1 116 ? 18.628 -19.179 -15.026 1.00 77.94 116 SER A C 1
ATOM 930 O O . SER A 1 116 ? 19.457 -18.304 -14.807 1.00 77.94 116 SER A O 1
ATOM 932 N N . GLN A 1 117 ? 18.849 -20.460 -14.702 1.00 78.38 117 GLN A N 1
ATOM 933 C CA . GLN A 1 117 ? 20.141 -20.940 -14.197 1.00 78.38 117 GLN A CA 1
ATOM 934 C C . GLN A 1 117 ? 21.259 -20.983 -15.256 1.00 78.38 117 GLN A C 1
ATOM 936 O O . GLN A 1 117 ? 22.425 -21.137 -14.895 1.00 78.38 117 GLN A O 1
ATOM 941 N N . ILE A 1 118 ? 20.936 -20.871 -16.548 1.00 83.44 118 ILE A N 1
ATOM 942 C CA . ILE A 1 118 ? 21.929 -20.860 -17.624 1.00 83.44 118 ILE A CA 1
ATOM 943 C C . ILE A 1 118 ? 22.600 -19.485 -17.660 1.00 83.44 118 ILE A C 1
ATOM 945 O O . ILE A 1 118 ? 21.965 -18.472 -17.951 1.00 83.44 118 ILE A O 1
ATOM 949 N N . VAL A 1 119 ? 23.903 -19.457 -17.385 1.00 84.88 119 VAL A N 1
ATOM 950 C CA . VAL A 1 119 ? 24.726 -18.249 -17.505 1.00 84.88 119 VAL A CA 1
ATOM 951 C C . VAL A 1 119 ? 25.337 -18.213 -18.901 1.00 84.88 119 VAL A C 1
ATOM 953 O O . VAL A 1 119 ? 26.216 -19.011 -19.225 1.00 84.88 119 VAL A O 1
ATOM 956 N N . TYR A 1 120 ? 24.875 -17.280 -19.729 1.00 85.25 120 TYR A N 1
ATOM 957 C CA . TYR A 1 120 ? 25.428 -17.058 -21.063 1.00 85.25 120 TYR A CA 1
ATOM 958 C C . TYR A 1 120 ? 26.688 -16.176 -20.996 1.00 85.25 120 TYR A C 1
ATOM 960 O O . TYR A 1 120 ? 26.783 -15.309 -20.121 1.00 85.25 120 TYR A O 1
ATOM 968 N N . PRO A 1 121 ? 27.659 -16.349 -21.912 1.00 87.75 121 PRO A N 1
ATOM 969 C CA . PRO A 1 121 ? 28.796 -15.442 -22.027 1.00 87.75 121 PRO A CA 1
ATOM 970 C C . PRO A 1 121 ? 28.352 -13.992 -22.262 1.00 87.75 121 PRO A C 1
ATOM 972 O O . PRO A 1 121 ? 27.380 -13.735 -22.971 1.00 87.75 121 PRO A O 1
ATOM 975 N N . GLY A 1 122 ? 29.098 -13.035 -21.706 1.00 87.75 122 GLY A N 1
ATOM 976 C CA . GLY A 1 122 ? 28.848 -11.614 -21.950 1.00 87.75 122 GLY A CA 1
ATOM 977 C C . GLY A 1 122 ? 29.053 -11.224 -23.420 1.00 87.75 122 GLY A C 1
ATOM 978 O O . GLY A 1 122 ? 29.921 -11.771 -24.104 1.00 87.75 122 GLY A O 1
ATOM 979 N N . LEU A 1 123 ? 28.277 -10.244 -23.889 1.00 89.56 123 LEU A N 1
ATOM 980 C CA . LEU A 1 123 ? 28.330 -9.741 -25.264 1.00 89.56 123 LEU A CA 1
ATOM 981 C C . LEU A 1 123 ? 29.690 -9.084 -25.562 1.00 89.56 123 LEU A C 1
ATOM 983 O O . LEU A 1 123 ? 30.108 -8.160 -24.861 1.00 89.56 123 LEU A O 1
ATOM 987 N N . ARG A 1 124 ? 30.382 -9.554 -26.608 1.00 89.31 124 ARG A N 1
ATOM 988 C CA . ARG A 1 124 ? 31.694 -9.020 -27.036 1.00 89.31 124 ARG A CA 1
ATOM 989 C C . ARG A 1 124 ? 31.610 -8.009 -28.177 1.00 89.31 124 ARG A C 1
ATOM 991 O O . ARG A 1 124 ? 32.494 -7.166 -28.287 1.00 89.31 124 ARG A O 1
ATOM 998 N N . CYS A 1 125 ? 30.530 -8.038 -28.955 1.00 87.19 125 CYS A N 1
ATOM 999 C CA . CYS A 1 125 ? 30.333 -7.208 -30.146 1.00 87.19 125 CYS A CA 1
ATOM 1000 C C . CYS A 1 125 ? 30.527 -5.702 -29.895 1.00 87.19 125 CYS A C 1
ATOM 1002 O O . CYS A 1 125 ? 31.113 -5.026 -30.729 1.00 87.19 125 CYS A O 1
ATOM 1004 N N . PHE A 1 126 ? 30.129 -5.188 -28.727 1.00 86.94 126 PHE A N 1
ATOM 1005 C CA . PHE A 1 126 ? 30.307 -3.773 -28.363 1.00 86.94 126 PHE A CA 1
ATOM 1006 C C . PHE A 1 126 ? 31.743 -3.398 -27.972 1.00 86.94 126 PHE A C 1
ATOM 1008 O O . PHE A 1 126 ? 32.110 -2.229 -28.014 1.00 86.94 126 PHE A O 1
ATOM 1015 N N . LYS A 1 127 ? 32.567 -4.372 -27.564 1.00 86.06 127 LYS A N 1
ATOM 1016 C CA . LYS A 1 127 ? 34.005 -4.149 -27.337 1.00 86.06 127 LYS A CA 1
ATOM 1017 C C . LYS A 1 127 ? 34.790 -4.220 -28.641 1.00 86.06 127 LYS A C 1
ATOM 1019 O O . LYS A 1 127 ? 35.766 -3.500 -28.802 1.00 86.06 127 LYS A O 1
ATOM 1024 N N . GLU A 1 128 ? 34.383 -5.119 -29.530 1.00 90.06 128 GLU A N 1
ATOM 1025 C CA . GLU A 1 128 ? 35.035 -5.363 -30.819 1.00 90.06 128 GLU A CA 1
ATOM 1026 C C . GLU A 1 128 ? 34.675 -4.293 -31.859 1.00 90.06 128 GLU A C 1
ATOM 1028 O O . GLU A 1 128 ? 35.491 -3.987 -32.724 1.00 90.06 128 GLU A O 1
ATOM 1033 N N . ASN A 1 129 ? 33.490 -3.685 -31.746 1.00 88.44 129 ASN A N 1
ATOM 1034 C CA . ASN A 1 129 ? 33.049 -2.580 -32.585 1.00 88.44 129 ASN A CA 1
ATOM 1035 C C . ASN A 1 129 ? 32.443 -1.450 -31.724 1.00 88.44 129 ASN A C 1
ATOM 1037 O O . ASN A 1 129 ? 31.253 -1.504 -31.402 1.00 88.44 129 ASN A O 1
ATOM 1041 N N . PRO A 1 130 ? 33.239 -0.431 -31.348 1.00 85.25 130 PRO A N 1
ATOM 1042 C CA . PRO A 1 130 ? 32.778 0.690 -30.524 1.00 85.25 130 PRO A CA 1
ATOM 1043 C C . PRO A 1 130 ? 31.674 1.543 -31.165 1.00 85.25 130 PRO A C 1
ATOM 1045 O O . PRO A 1 130 ? 30.911 2.179 -30.442 1.00 85.25 130 PRO A O 1
ATOM 1048 N N . ASP A 1 131 ? 31.565 1.539 -32.497 1.00 89.94 131 ASP A N 1
ATOM 1049 C CA . ASP A 1 131 ? 30.560 2.313 -33.239 1.00 89.94 131 ASP A CA 1
ATOM 1050 C C . ASP A 1 131 ? 29.212 1.573 -33.360 1.00 89.94 131 ASP A C 1
ATOM 1052 O O . ASP A 1 131 ? 28.230 2.107 -33.883 1.00 89.94 131 ASP A O 1
ATOM 1056 N N . LEU A 1 132 ? 29.132 0.327 -32.878 1.00 86.38 132 LEU A N 1
ATOM 1057 C CA . LEU A 1 132 ? 27.917 -0.481 -32.919 1.00 86.38 132 LEU A CA 1
ATOM 1058 C C . LEU A 1 132 ? 26.890 0.017 -31.888 1.00 86.38 132 LEU A C 1
ATOM 1060 O O . LEU A 1 132 ? 26.983 -0.286 -30.701 1.00 86.38 132 LEU A O 1
ATOM 1064 N N . ALA A 1 133 ? 25.870 0.743 -32.351 1.00 82.12 133 ALA A N 1
ATOM 1065 C CA . ALA A 1 133 ? 24.846 1.332 -31.482 1.00 82.12 133 ALA A CA 1
ATOM 1066 C C . ALA A 1 133 ? 23.789 0.332 -30.968 1.00 82.12 133 ALA A C 1
ATOM 1068 O O . ALA A 1 133 ? 23.229 0.526 -29.890 1.00 82.12 133 ALA A O 1
ATOM 1069 N N . ALA A 1 134 ? 23.486 -0.722 -31.731 1.00 87.25 134 ALA A N 1
ATOM 1070 C CA . ALA A 1 134 ? 22.466 -1.709 -31.383 1.00 87.25 134 ALA A CA 1
ATOM 1071 C C . ALA A 1 134 ? 22.744 -3.063 -32.049 1.00 87.25 134 ALA A C 1
ATOM 1073 O O . ALA A 1 134 ? 23.425 -3.142 -33.070 1.00 87.25 134 ALA A O 1
ATOM 1074 N N . ILE A 1 135 ? 22.176 -4.121 -31.474 1.00 89.44 135 ILE A N 1
ATOM 1075 C CA . ILE A 1 135 ? 22.139 -5.469 -32.047 1.00 89.44 135 ILE A CA 1
ATOM 1076 C C . ILE A 1 135 ? 20.704 -5.975 -32.035 1.00 89.44 135 ILE A C 1
ATOM 1078 O O . ILE A 1 135 ? 19.903 -5.545 -31.206 1.00 89.44 135 ILE A O 1
ATOM 1082 N N . ASP A 1 136 ? 20.396 -6.902 -32.935 1.00 88.56 136 ASP A N 1
ATOM 1083 C CA . ASP A 1 136 ? 19.116 -7.599 -32.923 1.00 88.56 136 ASP A CA 1
ATOM 1084 C C . ASP A 1 136 ? 19.032 -8.503 -31.675 1.00 88.56 136 ASP A C 1
ATOM 1086 O O . ASP A 1 136 ? 19.844 -9.427 -31.548 1.00 88.56 136 ASP A O 1
ATOM 1090 N N . PRO A 1 137 ? 18.074 -8.278 -30.754 1.00 88.50 137 PRO A N 1
ATOM 1091 C CA . PRO A 1 137 ? 17.912 -9.097 -29.555 1.00 88.50 137 PRO A CA 1
ATOM 1092 C C . PRO A 1 137 ? 17.733 -10.590 -29.856 1.00 88.50 137 PRO A C 1
ATOM 1094 O O . PRO A 1 137 ? 18.179 -11.420 -29.066 1.00 88.50 137 PRO A O 1
ATOM 1097 N N . LEU A 1 138 ? 17.151 -10.954 -31.006 1.00 88.94 138 LEU A N 1
ATOM 1098 C CA . LEU A 1 138 ? 16.939 -12.354 -31.394 1.00 88.94 138 LEU A CA 1
ATOM 1099 C C . LEU A 1 138 ? 18.233 -13.084 -31.777 1.00 88.94 138 LEU A C 1
ATOM 1101 O O . LEU A 1 138 ? 18.257 -14.311 -31.827 1.00 88.94 138 LEU A O 1
ATOM 1105 N N . THR A 1 139 ? 19.333 -12.359 -31.987 1.00 89.06 139 THR A N 1
ATOM 1106 C CA . THR A 1 139 ? 20.660 -12.966 -32.171 1.00 89.06 139 THR A CA 1
ATOM 1107 C C . THR A 1 139 ? 21.307 -13.398 -30.856 1.00 89.06 139 THR A C 1
ATOM 1109 O O . THR A 1 139 ? 22.313 -14.107 -30.870 1.00 89.06 139 THR A O 1
ATOM 1112 N N . ILE A 1 140 ? 20.738 -13.007 -29.709 1.00 88.69 140 ILE A N 1
ATOM 1113 C CA . ILE A 1 140 ? 21.225 -13.389 -28.384 1.00 88.69 140 ILE A CA 1
ATOM 1114 C C . ILE A 1 140 ? 20.537 -14.703 -27.982 1.00 88.69 140 ILE A C 1
ATOM 1116 O O . ILE A 1 140 ? 19.327 -14.685 -27.741 1.00 88.69 140 ILE A O 1
ATOM 1120 N N . PRO A 1 141 ? 21.272 -15.827 -27.823 1.00 85.44 141 PRO A N 1
ATOM 1121 C CA . PRO A 1 141 ? 20.671 -17.139 -27.559 1.00 85.44 141 PRO A CA 1
ATOM 1122 C C . PRO A 1 141 ? 19.688 -17.140 -26.384 1.00 85.44 141 PRO A C 1
ATOM 1124 O O . PRO A 1 141 ? 18.561 -17.602 -26.518 1.00 85.44 141 PRO A O 1
ATOM 1127 N N . GLY A 1 142 ? 20.060 -16.523 -25.257 1.00 84.38 142 GLY A N 1
ATOM 1128 C CA . GLY A 1 142 ? 19.194 -16.455 -24.078 1.00 84.38 142 GLY A CA 1
ATOM 1129 C C . GLY A 1 142 ? 17.893 -15.667 -24.285 1.00 84.38 142 GLY A C 1
ATOM 1130 O O . GLY A 1 142 ? 16.886 -16.007 -23.670 1.00 84.38 142 GLY A O 1
ATOM 1131 N N . ILE A 1 143 ? 17.888 -14.648 -25.154 1.00 87.38 143 ILE A N 1
ATOM 1132 C CA . ILE A 1 143 ? 16.675 -13.881 -25.482 1.00 87.38 143 ILE A CA 1
ATOM 1133 C C . ILE A 1 143 ? 15.806 -14.683 -26.449 1.00 87.38 143 ILE A C 1
ATOM 1135 O O . ILE A 1 143 ? 14.623 -14.876 -26.171 1.00 87.38 143 ILE A O 1
ATOM 1139 N N . ALA A 1 144 ? 16.390 -15.219 -27.523 1.00 86.44 144 ALA A N 1
ATOM 1140 C CA . ALA A 1 144 ? 15.670 -16.033 -28.499 1.00 86.44 144 ALA A CA 1
ATOM 1141 C C . ALA A 1 144 ? 15.002 -17.260 -27.852 1.00 86.44 144 ALA A C 1
ATOM 1143 O O . ALA A 1 144 ? 13.828 -17.538 -28.089 1.00 86.44 144 ALA A O 1
ATOM 1144 N N . GLU A 1 145 ? 15.716 -17.961 -26.969 1.00 84.50 145 GLU A N 1
ATOM 1145 C CA . GLU A 1 145 ? 15.199 -19.136 -26.259 1.00 84.50 145 GLU A CA 1
ATOM 1146 C C . GLU A 1 145 ? 14.122 -18.808 -25.217 1.00 84.50 145 GLU A C 1
ATOM 1148 O O . GLU A 1 145 ? 13.346 -19.688 -24.842 1.00 84.50 145 GLU A O 1
ATOM 1153 N N . SER A 1 146 ? 14.065 -17.565 -24.730 1.00 83.81 146 SER A N 1
ATOM 1154 C CA . SER A 1 146 ? 13.078 -17.153 -23.725 1.00 83.81 146 SER A CA 1
ATOM 1155 C C . SER A 1 146 ? 11.664 -16.984 -24.292 1.00 83.81 146 SER A C 1
ATOM 1157 O O . SER A 1 146 ? 10.714 -16.855 -23.521 1.00 83.81 146 SER A O 1
ATOM 1159 N N . GLY A 1 147 ? 11.516 -16.990 -25.623 1.00 85.44 147 GLY A N 1
ATOM 1160 C CA . GLY A 1 147 ? 10.258 -16.654 -26.291 1.00 85.44 147 GLY A CA 1
ATOM 1161 C C . GLY A 1 147 ? 9.938 -15.158 -26.247 1.00 85.44 147 GLY A C 1
ATOM 1162 O O . GLY A 1 147 ? 8.781 -14.782 -26.416 1.00 85.44 147 GLY A O 1
ATOM 1163 N N . TRP A 1 148 ? 10.948 -14.319 -25.992 1.00 88.19 148 TRP A N 1
ATOM 1164 C CA . TRP A 1 148 ? 10.829 -12.868 -26.043 1.00 88.19 148 TRP A CA 1
ATOM 1165 C C . TRP A 1 148 ? 10.384 -12.413 -27.431 1.00 88.19 148 TRP A C 1
ATOM 1167 O O . TRP A 1 148 ? 10.872 -12.916 -28.447 1.00 88.19 148 TRP A O 1
ATOM 1177 N N . THR A 1 149 ? 9.495 -11.425 -27.466 1.00 88.50 149 THR A N 1
ATOM 1178 C CA . THR A 1 149 ? 9.091 -10.756 -28.702 1.00 88.50 149 THR A CA 1
ATOM 1179 C C . THR A 1 149 ? 9.207 -9.238 -28.549 1.00 88.50 149 THR A C 1
ATOM 1181 O O . THR A 1 149 ? 9.113 -8.725 -27.425 1.00 88.50 149 THR A O 1
ATOM 1184 N N . PRO A 1 150 ? 9.379 -8.492 -29.655 1.00 87.06 150 PRO A N 1
ATOM 1185 C CA . PRO A 1 150 ? 9.380 -7.031 -29.624 1.00 87.06 150 PRO A CA 1
ATOM 1186 C C . PRO A 1 150 ? 8.130 -6.437 -28.958 1.00 87.06 150 PRO A C 1
ATOM 1188 O O . PRO A 1 150 ? 8.233 -5.453 -28.229 1.00 87.06 150 PRO A O 1
ATOM 1191 N N . GLU A 1 151 ? 6.964 -7.065 -29.130 1.00 86.88 151 GLU A N 1
ATOM 1192 C CA . GLU A 1 151 ? 5.704 -6.625 -28.522 1.00 86.88 151 GLU A CA 1
ATOM 1193 C C . GLU A 1 151 ? 5.729 -6.772 -26.993 1.00 86.88 151 GLU A C 1
ATOM 1195 O O . GLU A 1 151 ? 5.255 -5.889 -26.278 1.00 86.88 151 GLU A O 1
ATOM 1200 N N . MET A 1 152 ? 6.313 -7.857 -26.464 1.00 85.75 152 MET A N 1
ATOM 1201 C CA . MET A 1 152 ? 6.481 -8.034 -25.012 1.00 85.75 152 MET A CA 1
ATOM 1202 C C . MET A 1 152 ? 7.355 -6.931 -24.410 1.00 85.75 152 MET A C 1
ATOM 1204 O O . MET A 1 152 ? 7.102 -6.458 -23.297 1.00 85.75 152 MET A O 1
ATOM 1208 N N . ASP A 1 153 ? 8.379 -6.511 -25.147 1.00 83.19 153 ASP A N 1
ATOM 1209 C CA . ASP A 1 153 ? 9.273 -5.438 -24.736 1.00 83.19 153 ASP A CA 1
ATOM 1210 C C . ASP A 1 153 ? 8.610 -4.064 -24.820 1.00 83.19 153 ASP A C 1
ATOM 1212 O O . ASP A 1 153 ? 8.762 -3.251 -23.913 1.00 83.19 153 ASP A O 1
ATOM 1216 N N . GLU A 1 154 ? 7.813 -3.811 -25.856 1.00 82.94 154 GLU A N 1
ATOM 1217 C CA . GLU A 1 154 ? 7.020 -2.587 -25.972 1.00 82.94 154 GLU A CA 1
ATOM 1218 C C . GLU A 1 154 ? 6.004 -2.467 -24.828 1.00 82.94 154 GLU A C 1
ATOM 1220 O O . GLU A 1 154 ? 5.909 -1.416 -24.192 1.00 82.94 154 GLU A O 1
ATOM 1225 N N . ILE A 1 155 ? 5.313 -3.558 -24.482 1.00 80.31 155 ILE A N 1
ATOM 1226 C CA . ILE A 1 155 ? 4.412 -3.609 -23.321 1.00 80.31 155 ILE A CA 1
ATOM 1227 C C . ILE A 1 155 ? 5.187 -3.344 -22.025 1.00 80.31 155 ILE A C 1
ATOM 1229 O O . ILE A 1 155 ? 4.733 -2.566 -21.183 1.00 80.31 155 ILE A O 1
ATOM 1233 N N . SER A 1 156 ? 6.362 -3.955 -21.860 1.00 78.94 156 SER A N 1
ATOM 1234 C CA . SER A 1 156 ? 7.206 -3.765 -20.673 1.00 78.94 156 SER A CA 1
ATOM 1235 C C . SER A 1 156 ? 7.710 -2.324 -20.560 1.00 78.94 156 SER A C 1
ATOM 1237 O O . SER A 1 156 ? 7.683 -1.740 -19.477 1.00 78.94 156 SER A O 1
ATOM 1239 N N . ARG A 1 157 ? 8.104 -1.712 -21.683 1.00 75.94 157 ARG A N 1
ATOM 1240 C CA . ARG A 1 157 ? 8.543 -0.314 -21.758 1.00 75.94 157 ARG A CA 1
ATOM 1241 C C . ARG A 1 157 ? 7.400 0.674 -21.557 1.00 75.94 157 ARG A C 1
ATOM 1243 O O . ARG A 1 157 ? 7.612 1.699 -20.919 1.00 75.94 157 ARG A O 1
ATOM 1250 N N . LYS A 1 158 ? 6.185 0.360 -22.012 1.00 68.31 158 LYS A N 1
ATOM 1251 C CA . LYS A 1 158 ? 4.994 1.192 -21.777 1.00 68.31 158 LYS A CA 1
ATOM 1252 C C . LYS A 1 158 ? 4.673 1.334 -20.287 1.00 68.31 158 LYS A C 1
ATOM 1254 O O . LYS A 1 158 ? 4.240 2.396 -19.857 1.00 68.31 158 LYS A O 1
ATOM 1259 N N . HIS A 1 159 ? 4.930 0.287 -19.504 1.00 66.31 159 HIS A N 1
ATOM 1260 C CA . HIS A 1 159 ? 4.758 0.292 -18.049 1.00 66.31 159 HIS A CA 1
ATOM 1261 C C . HIS A 1 159 ? 6.048 0.627 -17.287 1.00 66.31 159 HIS A C 1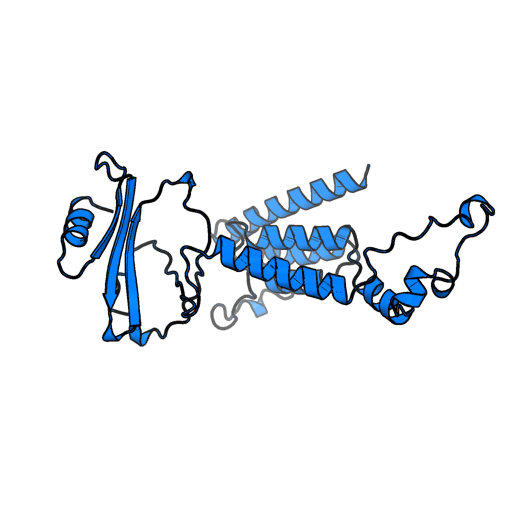
ATOM 1263 O O . HIS A 1 159 ? 6.065 0.572 -16.054 1.00 66.31 159 HIS A O 1
ATOM 1269 N N . ALA A 1 160 ? 7.139 0.967 -17.983 1.00 71.94 160 ALA A N 1
ATOM 1270 C CA . ALA A 1 160 ? 8.371 1.372 -17.329 1.00 71.94 160 ALA A CA 1
ATOM 1271 C C . ALA A 1 160 ? 8.150 2.723 -16.644 1.00 71.94 160 ALA A C 1
ATOM 1273 O O . ALA A 1 160 ? 8.096 3.781 -17.272 1.00 71.94 160 ALA A O 1
ATOM 1274 N N . ARG A 1 161 ? 8.014 2.676 -15.319 1.00 83.56 161 ARG A N 1
ATOM 1275 C CA . ARG A 1 161 ? 7.833 3.868 -14.498 1.00 83.56 161 ARG A CA 1
ATOM 1276 C C . ARG A 1 161 ? 9.095 4.716 -14.556 1.00 83.56 161 ARG A C 1
ATOM 1278 O O . ARG A 1 161 ? 10.194 4.250 -14.248 1.00 83.56 161 ARG A O 1
ATOM 1285 N N . SER A 1 162 ? 8.942 5.983 -14.928 1.00 89.94 162 SER A N 1
ATOM 1286 C CA . SER A 1 162 ? 10.036 6.947 -14.841 1.00 89.94 162 SER A CA 1
ATOM 1287 C C . SER A 1 162 ? 10.459 7.145 -13.377 1.00 89.94 162 SER A C 1
ATOM 1289 O O . SER A 1 162 ? 9.721 6.817 -12.439 1.00 89.94 162 SER A O 1
ATOM 1291 N N . LYS A 1 163 ? 11.648 7.725 -13.152 1.00 92.62 163 LYS A N 1
ATOM 1292 C CA . LYS A 1 163 ? 12.071 8.116 -11.793 1.00 92.62 163 LYS A CA 1
ATOM 1293 C C . LYS A 1 163 ? 11.047 9.055 -11.147 1.00 92.62 163 LYS A C 1
ATOM 1295 O O . LYS A 1 163 ? 10.769 8.915 -9.961 1.00 92.62 163 LYS A O 1
ATOM 1300 N N . LEU A 1 164 ? 10.490 9.980 -11.938 1.00 94.56 164 LEU A N 1
ATOM 1301 C CA . LEU A 1 164 ? 9.456 10.912 -11.496 1.00 94.56 164 LEU A CA 1
ATOM 1302 C C . LEU A 1 164 ? 8.178 10.167 -11.099 1.00 94.56 164 LEU A C 1
ATOM 1304 O O . LEU A 1 164 ? 7.696 10.373 -9.994 1.00 94.56 164 LEU A O 1
ATOM 1308 N N . ASN A 1 165 ? 7.686 9.255 -11.941 1.00 94.38 165 ASN A N 1
ATOM 1309 C CA . ASN A 1 165 ? 6.478 8.478 -11.653 1.00 94.38 165 ASN A CA 1
ATOM 1310 C C . ASN A 1 165 ? 6.627 7.609 -10.396 1.00 94.38 165 ASN A C 1
ATOM 1312 O O . ASN A 1 165 ? 5.760 7.596 -9.526 1.00 94.38 165 ASN A O 1
ATOM 1316 N N . THR A 1 166 ? 7.776 6.951 -10.246 1.00 94.62 166 THR A N 1
ATOM 1317 C CA . THR A 1 166 ? 8.086 6.162 -9.044 1.00 94.62 166 THR A CA 1
ATOM 1318 C C . THR A 1 166 ? 8.057 7.031 -7.782 1.00 94.62 166 THR A C 1
ATOM 1320 O O . THR A 1 166 ? 7.535 6.621 -6.743 1.00 94.62 166 THR A O 1
ATOM 1323 N N . TRP A 1 167 ? 8.599 8.247 -7.867 1.00 96.94 167 TRP A N 1
ATOM 1324 C CA . TRP A 1 167 ? 8.572 9.200 -6.764 1.00 96.94 167 TRP A CA 1
ATOM 1325 C C . TRP A 1 167 ? 7.162 9.737 -6.484 1.00 96.94 167 TRP A C 1
ATOM 1327 O O . TRP A 1 167 ? 6.778 9.7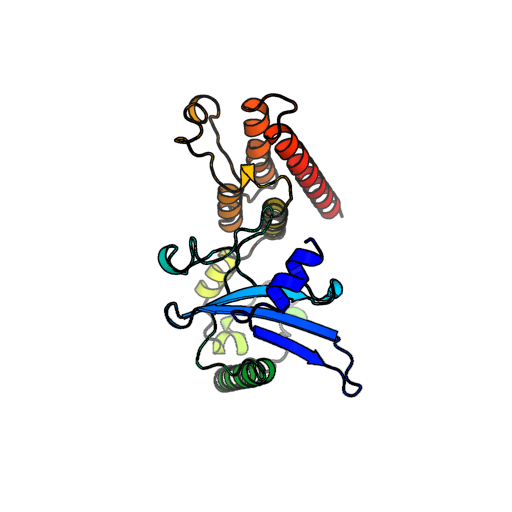77 -5.320 1.00 96.94 167 TRP A O 1
ATOM 1337 N N . GLN A 1 168 ? 6.371 10.059 -7.512 1.00 98.00 168 GLN A N 1
ATOM 1338 C CA . GLN A 1 168 ? 4.970 10.480 -7.375 1.00 98.00 168 GLN A CA 1
ATOM 1339 C C . GLN A 1 168 ? 4.152 9.429 -6.614 1.00 98.00 168 GLN A C 1
ATOM 1341 O O . GLN A 1 168 ? 3.538 9.756 -5.603 1.00 98.00 168 GLN A O 1
ATOM 1346 N N . ILE A 1 169 ? 4.223 8.156 -7.028 1.00 96.50 169 ILE A N 1
ATOM 1347 C CA . ILE A 1 169 ? 3.546 7.034 -6.350 1.00 96.50 169 ILE A CA 1
ATOM 1348 C C . ILE A 1 169 ? 3.976 6.938 -4.883 1.00 96.50 169 ILE A C 1
ATOM 1350 O O . ILE A 1 169 ? 3.143 6.783 -3.994 1.00 96.50 169 ILE A O 1
ATOM 1354 N N . THR A 1 170 ? 5.279 7.069 -4.617 1.00 97.50 170 THR A N 1
ATOM 1355 C CA . THR A 1 170 ? 5.807 7.018 -3.246 1.00 97.50 170 THR A CA 1
ATOM 1356 C C . THR A 1 170 ? 5.237 8.149 -2.391 1.00 97.50 170 THR A C 1
ATOM 1358 O O . THR A 1 170 ? 4.760 7.899 -1.288 1.00 97.50 170 THR A O 1
ATOM 1361 N N . VAL A 1 171 ? 5.252 9.384 -2.899 1.00 98.31 171 VAL A N 1
ATOM 1362 C CA . VAL A 1 171 ? 4.750 10.556 -2.170 1.00 98.31 171 VAL A CA 1
ATOM 1363 C C . VAL A 1 171 ? 3.248 10.452 -1.923 1.00 98.31 171 VAL A C 1
ATOM 1365 O O . VAL A 1 171 ? 2.822 10.691 -0.797 1.00 98.31 171 VAL A O 1
ATOM 1368 N N . VAL A 1 172 ? 2.450 10.046 -2.916 1.00 98.50 172 VAL A N 1
ATOM 1369 C CA . VAL A 1 172 ? 0.999 9.853 -2.735 1.00 98.50 172 VAL A CA 1
ATOM 1370 C C . VAL A 1 172 ? 0.715 8.770 -1.690 1.00 98.50 172 VAL A C 1
ATOM 1372 O O . VAL A 1 172 ? -0.101 8.988 -0.795 1.00 98.50 172 VAL A O 1
ATOM 1375 N N . GLY A 1 173 ? 1.445 7.650 -1.723 1.00 97.31 173 GLY A N 1
ATOM 1376 C CA . GLY A 1 173 ? 1.328 6.593 -0.715 1.00 97.31 173 GLY A CA 1
ATOM 1377 C C . GLY A 1 173 ? 1.659 7.073 0.704 1.00 97.31 173 GLY A C 1
ATOM 1378 O O . GLY A 1 173 ? 0.942 6.756 1.654 1.00 97.31 173 GLY A O 1
ATOM 1379 N N . GLU A 1 174 ? 2.706 7.886 0.865 1.00 97.88 174 GLU A N 1
ATOM 1380 C CA . GLU A 1 174 ? 3.040 8.506 2.154 1.00 97.88 174 GLU A CA 1
ATOM 1381 C C . GLU A 1 174 ? 1.981 9.530 2.599 1.00 97.88 174 GLU A C 1
ATOM 1383 O O . GLU A 1 174 ? 1.653 9.604 3.786 1.00 97.88 174 GLU A O 1
ATOM 1388 N N . MET A 1 175 ? 1.412 10.294 1.661 1.00 98.38 175 MET A N 1
ATOM 1389 C CA . MET A 1 175 ? 0.322 11.229 1.940 1.00 98.38 175 MET A CA 1
ATOM 1390 C C . MET A 1 175 ? -0.936 10.500 2.416 1.00 98.38 175 MET A C 1
ATOM 1392 O O . MET A 1 175 ? -1.536 10.941 3.389 1.00 98.38 175 MET A O 1
ATOM 1396 N N . LEU A 1 176 ? -1.315 9.371 1.808 1.00 96.56 176 LEU A N 1
ATOM 1397 C CA . LEU A 1 176 ? -2.509 8.592 2.176 1.00 96.56 176 LEU A CA 1
ATOM 1398 C C . LEU A 1 176 ? -2.511 8.118 3.637 1.00 96.56 176 LEU A C 1
ATOM 1400 O O . LEU A 1 176 ? -3.572 8.041 4.266 1.00 96.56 176 LEU A O 1
ATOM 1404 N N . VAL A 1 177 ? -1.330 7.825 4.188 1.00 94.69 177 VAL A N 1
ATOM 1405 C CA . VAL A 1 177 ? -1.154 7.371 5.579 1.00 94.69 177 VAL A CA 1
ATOM 1406 C C . VAL A 1 177 ? -0.811 8.500 6.554 1.00 94.69 177 VAL A C 1
ATOM 1408 O O . VAL A 1 177 ? -0.678 8.258 7.757 1.00 94.69 177 VAL A O 1
ATOM 1411 N N . HIS A 1 178 ? -0.670 9.735 6.072 1.00 97.06 178 HIS A N 1
ATOM 1412 C CA . HIS A 1 178 ? -0.349 10.878 6.916 1.00 97.06 178 HIS A CA 1
ATOM 1413 C C . HIS A 1 178 ? -1.514 11.187 7.888 1.00 97.06 178 HIS A C 1
ATOM 1415 O O . HIS A 1 178 ? -2.676 11.176 7.476 1.00 97.06 178 HIS A O 1
ATOM 1421 N N . PRO A 1 179 ? -1.264 11.540 9.169 1.00 95.06 179 PRO A N 1
ATOM 1422 C CA . PRO A 1 179 ? -2.331 11.780 10.155 1.00 95.06 179 PRO A CA 1
ATOM 1423 C C . PRO A 1 179 ? -3.359 12.848 9.751 1.00 95.06 179 PRO A C 1
ATOM 1425 O O . PRO A 1 179 ? -4.519 12.799 10.163 1.00 95.06 179 PRO A O 1
ATOM 1428 N N . SER A 1 180 ? -2.945 13.815 8.931 1.00 96.81 180 SER A N 1
ATOM 1429 C CA . SER A 1 180 ? -3.816 14.875 8.409 1.00 96.81 180 SER A CA 1
ATOM 1430 C C . SER A 1 180 ? -4.598 14.496 7.146 1.00 96.81 180 SER A C 1
ATOM 1432 O O . SER A 1 180 ? -5.346 15.329 6.650 1.00 96.81 180 SER A O 1
ATOM 1434 N N . ALA A 1 181 ? -4.437 13.288 6.606 1.00 96.81 181 ALA A N 1
ATOM 1435 C CA . ALA A 1 181 ? -4.989 12.924 5.301 1.00 96.81 181 ALA A CA 1
ATOM 1436 C C . ALA A 1 181 ? -6.432 12.420 5.323 1.00 96.81 181 ALA A C 1
ATOM 1438 O O . ALA A 1 181 ? -7.064 12.363 4.274 1.00 96.81 181 ALA A O 1
ATOM 1439 N N . TRP A 1 182 ? -6.971 12.087 6.500 1.00 95.19 182 TRP A N 1
ATOM 1440 C CA . TRP A 1 182 ? -8.297 11.475 6.639 1.00 95.19 182 TRP A CA 1
ATOM 1441 C C . TRP A 1 182 ? -9.447 12.196 5.895 1.00 95.19 182 TRP A C 1
ATOM 1443 O O . TRP A 1 182 ? -10.301 11.474 5.386 1.00 95.19 182 TRP A O 1
ATOM 1453 N N . PRO A 1 183 ? -9.503 13.544 5.750 1.00 96.62 183 PRO A N 1
ATOM 1454 C CA . PRO A 1 183 ? -10.580 14.190 4.990 1.00 96.62 183 PRO A CA 1
ATOM 1455 C C . PRO A 1 183 ? -10.427 14.068 3.472 1.00 96.62 183 PRO A C 1
ATOM 1457 O O . PRO A 1 183 ? -11.374 14.333 2.746 1.00 96.62 183 PRO A O 1
ATOM 1460 N N . PHE A 1 184 ? -9.226 13.738 2.997 1.00 98.31 184 PHE A N 1
ATOM 1461 C CA . PHE A 1 184 ? -8.840 13.806 1.587 1.00 98.31 184 PHE A CA 1
ATOM 1462 C C . PHE A 1 184 ? -8.688 12.422 0.959 1.00 98.31 184 PHE A C 1
ATOM 1464 O O . PHE A 1 184 ? -8.264 12.321 -0.183 1.00 98.31 184 PHE A O 1
ATOM 1471 N N . GLN A 1 185 ? -8.977 11.347 1.700 1.00 93.38 185 GLN A N 1
ATOM 1472 C CA . GLN A 1 185 ? -8.786 9.977 1.214 1.00 93.38 185 GLN A CA 1
ATOM 1473 C C . GLN A 1 185 ? -9.729 9.610 0.066 1.00 93.38 185 GLN A C 1
ATOM 1475 O O . GLN A 1 185 ? -9.412 8.707 -0.696 1.00 93.38 185 GLN A O 1
ATOM 1480 N N . LYS A 1 186 ? -10.891 10.261 -0.026 1.00 96.69 186 LYS A N 1
ATOM 1481 C CA . LYS A 1 186 ? -11.927 9.998 -1.027 1.00 96.69 186 LYS A CA 1
ATOM 1482 C C . LYS A 1 186 ? -12.550 11.314 -1.500 1.00 96.69 186 LYS A C 1
ATOM 1484 O O . LYS A 1 186 ? -12.442 12.306 -0.772 1.00 96.69 186 LYS A O 1
ATOM 1489 N N . PRO A 1 187 ? -13.239 11.319 -2.656 1.00 98.00 187 PRO A N 1
ATOM 1490 C CA . PRO A 1 187 ? -14.057 12.453 -3.067 1.00 98.00 187 PRO A CA 1
ATOM 1491 C C . PRO A 1 187 ? -15.074 12.832 -1.981 1.00 98.00 187 PRO A C 1
ATOM 1493 O O . PRO A 1 187 ? -15.599 11.959 -1.286 1.00 98.00 187 PRO A O 1
ATOM 1496 N N . VAL A 1 188 ? -15.367 14.128 -1.852 1.00 96.75 188 VAL A N 1
ATOM 1497 C CA . VAL A 1 188 ? -16.384 14.629 -0.914 1.00 96.75 188 VAL A CA 1
ATOM 1498 C C . VAL A 1 188 ? -17.765 14.117 -1.323 1.00 96.75 188 VAL A C 1
ATOM 1500 O O . VAL A 1 188 ? -18.171 14.267 -2.469 1.00 96.75 188 VAL A O 1
ATOM 1503 N N . ASP A 1 189 ? -18.512 13.526 -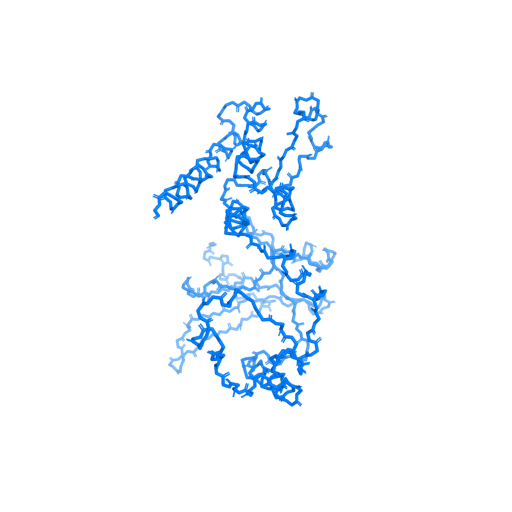0.394 1.00 95.19 189 ASP A N 1
ATOM 1504 C CA . ASP A 1 189 ? -19.850 13.025 -0.702 1.00 95.19 189 ASP A CA 1
ATOM 1505 C C . ASP A 1 189 ? -20.849 14.188 -0.840 1.00 95.19 189 ASP A C 1
ATOM 1507 O O . ASP A 1 189 ? -21.104 14.928 0.112 1.00 95.19 189 ASP A O 1
ATOM 1511 N N . ALA A 1 190 ? -21.449 14.334 -2.025 1.00 94.50 190 ALA A N 1
ATOM 1512 C CA . ALA A 1 190 ? -22.466 15.349 -2.298 1.00 94.50 190 ALA A CA 1
ATOM 1513 C C . ALA A 1 190 ? -23.751 15.163 -1.470 1.00 94.50 190 ALA A C 1
ATOM 1515 O O . ALA A 1 190 ? -24.523 16.104 -1.324 1.00 94.50 190 ALA A O 1
ATOM 1516 N N . GLN A 1 191 ? -24.019 13.965 -0.947 1.00 95.00 191 GLN A N 1
ATOM 1517 C CA . GLN A 1 191 ? -25.158 13.732 -0.057 1.00 95.00 191 GLN A CA 1
ATOM 1518 C C . GLN A 1 191 ? -24.889 14.280 1.347 1.00 95.00 191 GLN A C 1
ATOM 1520 O O . GLN A 1 191 ? -25.806 14.787 1.992 1.00 95.00 191 GLN A O 1
ATOM 1525 N N . GLU A 1 192 ? -23.638 14.204 1.811 1.00 93.06 192 GLU A N 1
ATOM 1526 C CA . GLU A 1 192 ? -23.222 14.736 3.112 1.00 93.06 192 GLU A CA 1
ATOM 1527 C C . GLU A 1 192 ? -22.942 16.242 3.055 1.00 93.06 192 GLU A C 1
ATOM 1529 O O . GLU A 1 192 ? -23.205 16.956 4.025 1.00 93.06 192 GLU A O 1
ATOM 1534 N N . VAL A 1 193 ? -22.440 16.735 1.915 1.00 94.69 193 VAL A N 1
ATOM 1535 C CA . VAL A 1 193 ? -22.087 18.144 1.692 1.00 94.69 193 VAL A CA 1
ATOM 1536 C C . VAL A 1 193 ? -22.737 18.668 0.393 1.00 94.69 193 VAL A C 1
ATOM 1538 O O . VAL A 1 193 ? -22.079 18.758 -0.648 1.00 94.69 193 VAL A O 1
ATOM 1541 N N . PRO A 1 194 ? -24.040 19.021 0.422 1.00 96.38 194 PRO A N 1
ATOM 1542 C CA . PRO A 1 194 ? -24.832 19.277 -0.790 1.00 96.38 194 PRO A CA 1
ATOM 1543 C C . PRO A 1 194 ? -24.382 20.448 -1.666 1.00 96.38 194 PRO A C 1
ATOM 1545 O O . PRO A 1 194 ? -24.590 20.432 -2.878 1.00 96.38 194 PRO A O 1
ATOM 1548 N N . ASP A 1 195 ? -23.772 21.477 -1.083 1.00 96.94 195 ASP A N 1
ATOM 1549 C CA . ASP A 1 195 ? -23.327 22.674 -1.797 1.00 96.94 195 ASP A CA 1
ATOM 1550 C C . ASP A 1 195 ? -21.879 22.576 -2.303 1.00 96.94 195 ASP A C 1
ATOM 1552 O O . ASP A 1 195 ? -21.450 23.429 -3.083 1.00 96.94 195 ASP A O 1
ATOM 1556 N N . TYR A 1 196 ? -21.133 21.527 -1.935 1.00 97.44 196 TYR A N 1
ATOM 1557 C CA . TYR A 1 196 ? -19.693 21.432 -2.185 1.00 97.44 196 TYR A CA 1
ATOM 1558 C C . TYR A 1 196 ? -19.324 21.645 -3.656 1.00 97.44 196 TYR A C 1
ATOM 1560 O O . TYR A 1 196 ? -18.558 22.549 -3.982 1.00 97.44 196 TYR A O 1
ATOM 1568 N N . TYR A 1 197 ? -19.933 20.884 -4.565 1.00 97.44 197 TYR A N 1
ATOM 1569 C CA . TYR A 1 197 ? -19.645 20.943 -6.004 1.00 97.44 197 TYR A CA 1
ATOM 1570 C C . TYR A 1 197 ? -20.212 22.191 -6.702 1.00 97.44 197 TYR A C 1
ATOM 1572 O O . TYR A 1 197 ? -19.899 22.484 -7.860 1.00 97.44 197 TYR A O 1
ATOM 1580 N N . THR A 1 198 ? -21.037 22.975 -6.004 1.00 97.06 198 THR A N 1
ATOM 1581 C CA . THR A 1 198 ? -21.456 24.296 -6.487 1.00 97.06 198 THR A CA 1
ATOM 1582 C C . THR A 1 198 ? -20.402 25.362 -6.203 1.00 97.06 198 THR A C 1
ATOM 1584 O O . THR A 1 198 ? -20.277 26.303 -6.989 1.00 97.06 198 THR A O 1
ATOM 1587 N N . VAL A 1 199 ? -19.602 25.180 -5.151 1.00 96.94 199 VAL A N 1
ATOM 1588 C CA . VAL A 1 199 ? -18.519 26.084 -4.749 1.00 96.94 199 VAL A CA 1
ATOM 1589 C C . VAL A 1 199 ? -17.191 25.643 -5.371 1.00 96.94 199 VAL A C 1
ATOM 1591 O O . VAL A 1 199 ? -16.525 26.431 -6.039 1.00 96.94 199 VAL A O 1
ATOM 1594 N N . VAL A 1 200 ? -16.830 24.371 -5.210 1.00 97.62 200 VAL A N 1
ATOM 1595 C CA . VAL A 1 200 ? -15.586 23.769 -5.702 1.00 97.62 200 VAL A CA 1
ATOM 1596 C C . VAL A 1 200 ? -15.783 23.240 -7.122 1.00 97.62 200 VAL A C 1
ATOM 1598 O O . VAL A 1 200 ? -16.578 22.331 -7.350 1.00 97.62 200 VAL A O 1
ATOM 1601 N N . LYS A 1 201 ? -15.057 23.816 -8.087 1.00 97.38 201 LYS A N 1
ATOM 1602 C CA . LYS A 1 201 ? -15.218 23.518 -9.525 1.00 97.38 201 LYS A CA 1
ATOM 1603 C C . LYS A 1 201 ? -14.310 22.414 -10.047 1.00 97.38 201 LYS A C 1
ATOM 1605 O O . LYS A 1 201 ? -14.710 21.681 -10.943 1.00 97.38 201 LYS A O 1
ATOM 1610 N N . GLU A 1 202 ? -13.125 22.282 -9.470 1.00 97.44 202 GLU A N 1
ATOM 1611 C CA . GLU A 1 202 ? -12.132 21.280 -9.858 1.00 97.44 202 GLU A CA 1
ATOM 1612 C C . GLU A 1 202 ? -11.780 20.427 -8.634 1.00 97.44 202 GLU A C 1
ATOM 1614 O O . GLU A 1 202 ? -10.738 20.645 -8.010 1.00 97.44 202 GLU A O 1
ATOM 1619 N N . PRO A 1 203 ? -12.676 19.516 -8.213 1.00 97.88 203 PRO A N 1
ATOM 1620 C CA . PRO A 1 203 ? -12.438 18.673 -7.049 1.00 97.88 203 PRO A CA 1
ATOM 1621 C C . PRO A 1 203 ? -11.230 17.758 -7.282 1.00 97.88 203 PRO A C 1
ATOM 1623 O O . PRO A 1 203 ? -11.008 17.267 -8.387 1.00 97.88 203 PRO A O 1
ATOM 1626 N N . MET A 1 204 ? -10.469 17.511 -6.220 1.00 98.56 204 MET A N 1
ATOM 1627 C CA . MET A 1 204 ? -9.373 16.547 -6.208 1.00 98.56 204 MET A CA 1
ATOM 1628 C C . MET A 1 204 ? -9.270 15.925 -4.818 1.00 98.56 204 MET A C 1
ATOM 1630 O O . MET A 1 204 ? -9.518 16.591 -3.811 1.00 98.56 204 MET A O 1
ATOM 1634 N N . ASP A 1 205 ? -8.881 14.660 -4.775 1.00 98.69 205 ASP A N 1
ATOM 1635 C CA . ASP A 1 205 ? -8.693 13.862 -3.569 1.00 98.69 205 ASP A CA 1
ATOM 1636 C C . ASP A 1 205 ? -7.554 12.853 -3.789 1.00 98.69 205 ASP A C 1
ATOM 1638 O O . ASP A 1 205 ? -7.082 12.662 -4.911 1.00 98.69 205 ASP A O 1
ATOM 1642 N N . LEU A 1 206 ? -7.087 12.216 -2.717 1.00 98.50 206 LEU A N 1
ATOM 1643 C CA . LEU A 1 206 ? -5.929 11.328 -2.762 1.00 98.50 206 LEU A CA 1
ATOM 1644 C C . LEU A 1 206 ? -6.202 10.013 -3.496 1.00 98.50 206 LEU A C 1
ATOM 1646 O O . LEU A 1 206 ? -5.267 9.492 -4.091 1.00 98.50 206 LEU A O 1
ATOM 1650 N N . MET A 1 207 ? -7.435 9.494 -3.501 1.00 97.62 207 MET A N 1
ATOM 1651 C CA . MET A 1 207 ? -7.777 8.291 -4.273 1.00 97.62 207 MET A CA 1
ATOM 1652 C C . MET A 1 207 ? -7.761 8.598 -5.775 1.00 97.62 207 MET A C 1
ATOM 1654 O O . MET A 1 207 ? -7.212 7.828 -6.562 1.00 97.62 207 MET A O 1
ATOM 1658 N N . THR A 1 208 ? -8.302 9.750 -6.180 1.00 98.50 208 THR A N 1
ATOM 1659 C CA . THR A 1 208 ? -8.224 10.212 -7.574 1.00 98.50 208 THR A CA 1
ATOM 1660 C C . THR A 1 208 ? -6.776 10.496 -7.993 1.00 98.50 208 THR A C 1
ATOM 1662 O O . THR A 1 208 ? -6.350 10.080 -9.073 1.00 98.50 208 THR A O 1
ATOM 1665 N N . LEU A 1 209 ? -5.994 11.162 -7.136 1.00 98.62 209 LEU A N 1
ATOM 1666 C CA . LEU A 1 209 ? -4.581 11.449 -7.389 1.00 98.62 209 LEU A CA 1
ATOM 1667 C C . LEU A 1 209 ? -3.747 10.161 -7.498 1.00 98.62 209 LEU A C 1
ATOM 1669 O O . LEU A 1 209 ? -2.907 10.068 -8.391 1.00 98.62 209 LEU A O 1
ATOM 1673 N N . GLU A 1 210 ? -4.000 9.169 -6.635 1.00 98.19 210 GLU A N 1
ATOM 1674 C CA . GLU A 1 210 ? -3.374 7.838 -6.667 1.00 98.19 210 GLU A CA 1
ATOM 1675 C C . GLU A 1 210 ? -3.621 7.140 -8.008 1.00 98.19 210 GLU A C 1
ATOM 1677 O O . GLU A 1 210 ? -2.666 6.783 -8.697 1.00 98.19 210 GLU A O 1
ATOM 1682 N N . ALA A 1 211 ? -4.879 7.051 -8.447 1.00 96.81 211 ALA A N 1
ATOM 1683 C CA . ALA A 1 211 ? -5.208 6.462 -9.744 1.00 96.81 211 ALA A CA 1
ATOM 1684 C C . ALA A 1 211 ? -4.513 7.196 -10.908 1.00 96.81 211 ALA A C 1
ATOM 1686 O O . ALA A 1 211 ? -3.975 6.573 -11.824 1.00 96.81 211 ALA A O 1
ATOM 1687 N N . ASN A 1 212 ? -4.457 8.531 -10.864 1.00 97.12 212 ASN A N 1
ATOM 1688 C CA . ASN A 1 212 ? -3.801 9.321 -11.904 1.00 97.12 212 ASN A CA 1
ATOM 1689 C C . ASN A 1 212 ? -2.277 9.099 -11.960 1.00 97.12 212 ASN A C 1
ATOM 1691 O O . ASN A 1 212 ? -1.710 9.077 -13.058 1.00 97.12 212 ASN A O 1
ATOM 1695 N N . VAL A 1 213 ? -1.597 8.935 -10.815 1.00 96.06 213 VAL A N 1
ATOM 1696 C CA . VAL A 1 213 ? -0.156 8.618 -10.806 1.00 96.06 213 VAL A CA 1
ATOM 1697 C C . VAL A 1 213 ? 0.109 7.174 -11.235 1.00 96.06 213 VAL A C 1
ATOM 1699 O O . VAL A 1 213 ? 1.103 6.932 -11.920 1.00 96.06 213 VAL A O 1
ATOM 1702 N N . GLU A 1 214 ? -0.767 6.222 -10.906 1.00 91.81 214 GLU A N 1
ATOM 1703 C CA . GLU A 1 214 ? -0.654 4.833 -11.374 1.00 91.81 214 GLU A CA 1
ATOM 1704 C C . GLU A 1 214 ? -0.801 4.720 -12.897 1.00 91.81 214 GLU A C 1
ATOM 1706 O O . GLU A 1 214 ? -0.025 4.003 -13.532 1.00 91.81 214 GLU A O 1
ATOM 1711 N N . ASP A 1 215 ? -1.701 5.516 -13.478 1.00 91.06 215 ASP A N 1
ATOM 1712 C CA . ASP A 1 215 ? -1.911 5.647 -14.926 1.00 91.06 215 ASP A CA 1
ATOM 1713 C C . ASP A 1 215 ? -0.858 6.530 -15.628 1.00 91.06 215 ASP A C 1
ATOM 1715 O O . ASP A 1 215 ? -0.954 6.787 -16.830 1.00 91.06 215 ASP A O 1
ATOM 1719 N N . ASN A 1 216 ? 0.160 7.010 -14.900 1.00 91.00 216 ASN A N 1
ATOM 1720 C CA . ASN A 1 216 ? 1.237 7.858 -15.420 1.00 91.00 216 ASN A CA 1
ATOM 1721 C C . ASN A 1 216 ? 0.733 9.148 -16.113 1.00 91.00 216 ASN A C 1
ATOM 1723 O O . ASN A 1 216 ? 1.318 9.609 -17.095 1.00 91.00 216 ASN A O 1
ATOM 1727 N 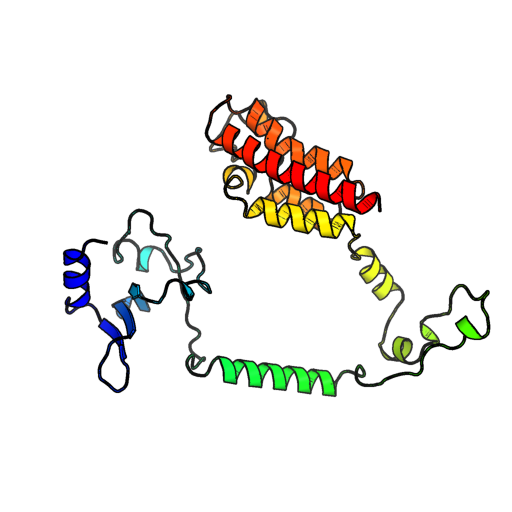N . LYS A 1 217 ? -0.341 9.765 -15.593 1.00 95.12 217 LYS A N 1
ATOM 1728 C CA . LYS A 1 217 ? -0.944 10.987 -16.168 1.00 95.12 217 LYS A CA 1
ATOM 1729 C C . LYS A 1 217 ? -0.126 12.262 -15.971 1.00 95.12 217 LYS A C 1
ATOM 1731 O O . LYS A 1 217 ? -0.440 13.275 -16.587 1.00 95.12 217 LYS A O 1
ATOM 1736 N N . TYR A 1 218 ? 0.921 12.218 -15.150 1.00 96.69 218 TYR A N 1
ATOM 1737 C CA . TYR A 1 218 ? 1.756 13.373 -14.822 1.00 96.69 218 TYR A CA 1
ATOM 1738 C C . TYR A 1 218 ? 3.198 13.193 -15.322 1.00 96.69 218 TYR A C 1
ATOM 1740 O O . TYR A 1 218 ? 4.114 12.986 -14.516 1.00 96.69 218 TYR A O 1
ATOM 1748 N N . PRO A 1 219 ? 3.440 13.261 -16.646 1.00 92.06 219 PRO A N 1
ATOM 1749 C CA . PRO A 1 219 ? 4.789 13.159 -17.201 1.00 92.06 219 PRO A CA 1
ATOM 1750 C C . PRO A 1 219 ? 5.679 14.343 -16.791 1.00 92.06 219 PRO A C 1
ATOM 1752 O O . PRO A 1 219 ? 6.905 14.225 -16.806 1.00 92.06 219 PRO A O 1
ATOM 1755 N N . VAL A 1 220 ? 5.069 15.469 -16.407 1.00 95.38 220 VAL A N 1
ATOM 1756 C CA . VAL A 1 220 ? 5.734 16.686 -15.940 1.00 95.38 220 VAL A CA 1
ATOM 1757 C C . VAL A 1 220 ? 5.434 16.893 -14.454 1.00 95.38 220 VAL A C 1
ATOM 1759 O O . VAL A 1 220 ? 4.304 16.730 -14.000 1.00 95.38 220 VAL A O 1
ATOM 1762 N N . LEU A 1 221 ? 6.462 17.260 -13.679 1.00 96.38 221 LEU A N 1
ATOM 1763 C CA . LEU A 1 221 ? 6.349 17.450 -12.226 1.00 96.38 221 LEU A CA 1
ATOM 1764 C C . LEU A 1 221 ? 5.305 18.513 -11.854 1.00 96.38 221 LEU A C 1
ATOM 1766 O O . LEU A 1 221 ? 4.589 18.344 -10.871 1.00 96.38 221 LEU A O 1
ATOM 1770 N N . GLU A 1 222 ? 5.231 19.601 -12.618 1.00 97.94 222 GLU A N 1
ATOM 1771 C CA . GLU A 1 222 ? 4.343 20.723 -12.306 1.00 97.94 222 GLU A CA 1
ATOM 1772 C C . GLU A 1 222 ? 2.860 20.356 -12.443 1.00 97.94 222 GLU A C 1
ATOM 1774 O O . GLU A 1 222 ? 2.063 20.826 -11.636 1.00 97.94 222 GLU A O 1
ATOM 1779 N N . ASP A 1 223 ? 2.496 19.449 -13.355 1.00 98.00 223 ASP A N 1
ATOM 1780 C CA . ASP A 1 223 ? 1.113 18.966 -13.486 1.00 98.00 223 ASP A CA 1
ATOM 1781 C C . ASP A 1 223 ? 0.684 18.189 -12.231 1.00 98.00 223 ASP A C 1
ATOM 1783 O O . ASP A 1 223 ? -0.409 18.383 -11.699 1.00 98.00 223 ASP A O 1
ATOM 1787 N N . PHE A 1 224 ? 1.588 17.358 -11.699 1.00 98.50 224 PHE A N 1
ATOM 1788 C CA . PHE A 1 224 ? 1.369 16.640 -10.443 1.00 98.50 224 PHE A CA 1
ATOM 1789 C C . PHE A 1 224 ? 1.242 17.595 -9.250 1.00 98.50 224 PHE A C 1
ATOM 1791 O O . PHE A 1 224 ? 0.358 17.425 -8.410 1.00 98.50 224 PHE A O 1
ATOM 1798 N N . ILE A 1 225 ? 2.112 18.609 -9.168 1.00 98.69 225 ILE A N 1
ATOM 1799 C CA . ILE A 1 225 ? 2.046 19.629 -8.112 1.00 98.69 225 ILE A CA 1
ATOM 1800 C C . ILE A 1 225 ? 0.722 20.384 -8.193 1.00 98.69 225 ILE A C 1
ATOM 1802 O O . ILE A 1 225 ? 0.075 20.567 -7.164 1.00 98.69 225 ILE A O 1
ATOM 1806 N N . HIS A 1 226 ? 0.314 20.793 -9.392 1.00 98.50 226 HIS A N 1
ATOM 1807 C CA . HIS A 1 226 ? -0.913 21.543 -9.616 1.00 98.50 226 HIS A CA 1
ATOM 1808 C C . HIS A 1 226 ? -2.148 20.786 -9.113 1.00 98.50 226 HIS A C 1
ATOM 1810 O O . HIS A 1 226 ? -2.896 21.315 -8.292 1.00 98.50 226 HIS A O 1
ATOM 1816 N N . ASP A 1 227 ? -2.329 19.528 -9.521 1.00 98.56 227 ASP A N 1
ATOM 1817 C CA . ASP A 1 227 ? -3.470 18.733 -9.058 1.00 98.56 227 ASP A CA 1
ATOM 1818 C C . ASP A 1 227 ? -3.388 18.413 -7.561 1.00 98.56 227 ASP A C 1
ATOM 1820 O O . ASP A 1 227 ? -4.396 18.481 -6.858 1.00 98.56 227 ASP A O 1
ATOM 1824 N N . THR A 1 228 ? -2.192 18.149 -7.027 1.00 98.75 228 THR A N 1
ATOM 1825 C CA . THR A 1 228 ? -2.036 17.917 -5.583 1.00 98.75 228 THR A CA 1
ATOM 1826 C C . THR A 1 228 ? -2.429 19.156 -4.767 1.00 98.75 228 THR A C 1
ATOM 1828 O O . THR A 1 228 ? -3.079 19.029 -3.729 1.00 98.75 228 THR A O 1
ATOM 1831 N N . ARG A 1 229 ? -2.102 20.368 -5.241 1.00 98.56 229 ARG A N 1
ATOM 1832 C CA . ARG A 1 229 ? -2.469 21.630 -4.574 1.00 98.56 229 ARG A CA 1
ATOM 1833 C C . ARG A 1 229 ? -3.973 21.849 -4.508 1.00 98.56 229 ARG A C 1
ATOM 1835 O O . ARG A 1 229 ? -4.446 22.322 -3.474 1.00 98.56 229 ARG A O 1
ATOM 1842 N N . LYS A 1 230 ? -4.733 21.428 -5.529 1.00 98.75 230 LYS A N 1
ATOM 1843 C CA . LYS A 1 230 ? -6.207 21.514 -5.522 1.00 98.75 230 LYS A CA 1
ATOM 1844 C C . LYS A 1 230 ? -6.810 20.861 -4.281 1.00 98.75 230 LYS A C 1
ATOM 1846 O O . LYS A 1 230 ? -7.758 21.402 -3.724 1.00 98.75 230 LYS A O 1
ATOM 1851 N N . ILE A 1 231 ? -6.238 19.757 -3.789 1.00 98.69 231 ILE A N 1
ATOM 1852 C CA . ILE A 1 231 ? -6.701 19.084 -2.562 1.00 98.69 231 ILE A CA 1
ATOM 1853 C C . ILE A 1 231 ? -6.704 20.062 -1.375 1.00 98.69 231 ILE A C 1
ATOM 1855 O O . ILE A 1 231 ? -7.686 20.164 -0.634 1.00 98.69 231 ILE A O 1
ATOM 1859 N N . PHE A 1 232 ? -5.616 20.813 -1.197 1.00 98.50 232 PHE A N 1
ATOM 1860 C CA . PHE A 1 232 ? -5.456 21.729 -0.069 1.00 98.50 232 PHE A CA 1
ATOM 1861 C C . PHE A 1 232 ? -6.205 23.040 -0.291 1.00 98.50 232 PHE A C 1
ATOM 1863 O O . PHE A 1 232 ? -6.887 23.513 0.616 1.00 98.50 232 PHE A O 1
ATOM 1870 N N . GLU A 1 233 ? -6.100 23.616 -1.486 1.00 98.19 233 GLU A N 1
ATOM 1871 C CA . GLU A 1 233 ? -6.705 24.903 -1.830 1.00 98.19 233 GLU A CA 1
ATOM 1872 C C . GLU A 1 233 ? -8.229 24.820 -1.815 1.00 98.19 233 GLU A C 1
ATOM 1874 O O . GLU A 1 233 ? -8.874 25.632 -1.153 1.00 98.19 233 GLU A O 1
ATOM 1879 N N . ASN A 1 234 ? -8.820 23.789 -2.430 1.00 98.38 234 ASN A N 1
ATOM 1880 C CA . ASN A 1 234 ? -10.266 23.571 -2.372 1.00 98.38 234 ASN A CA 1
ATOM 1881 C C . ASN A 1 234 ? -10.735 23.400 -0.929 1.00 98.38 234 ASN A C 1
ATOM 1883 O O . ASN A 1 234 ? -11.738 23.989 -0.526 1.00 98.38 234 ASN A O 1
ATOM 1887 N N . CYS A 1 235 ? -9.989 22.636 -0.123 1.00 98.06 235 CYS A N 1
ATOM 1888 C CA . CYS A 1 235 ? -10.307 22.474 1.287 1.00 98.06 235 CYS A CA 1
ATOM 1889 C C . CYS A 1 235 ? -10.267 23.812 2.031 1.00 98.06 235 CYS A C 1
ATOM 1891 O O . CYS A 1 235 ? -11.190 24.090 2.786 1.00 98.06 235 CYS A O 1
ATOM 1893 N N . LYS A 1 236 ? -9.227 24.629 1.857 1.00 97.75 236 LYS A N 1
ATOM 1894 C CA . LYS A 1 236 ? -9.068 25.905 2.575 1.00 97.75 236 LYS A CA 1
ATOM 1895 C C . LYS A 1 236 ? -10.016 27.000 2.091 1.00 97.75 236 LYS A C 1
ATOM 1897 O O . LYS A 1 236 ? -10.371 27.867 2.878 1.00 97.75 236 LYS A O 1
ATOM 1902 N N . ASN A 1 237 ? -10.413 26.967 0.823 1.00 96.44 237 ASN A N 1
ATOM 1903 C CA . ASN A 1 237 ? -11.367 27.919 0.259 1.00 96.44 237 ASN A CA 1
ATOM 1904 C C . ASN A 1 237 ? -12.797 27.586 0.688 1.00 96.44 237 ASN A C 1
ATOM 1906 O O . ASN A 1 237 ? -13.562 28.484 1.027 1.00 96.44 237 ASN A O 1
ATOM 1910 N N . TYR A 1 238 ? -13.154 26.298 0.696 1.00 97.50 238 TYR A N 1
ATOM 1911 C CA . TYR A 1 238 ? -14.473 25.852 1.139 1.00 97.50 238 TYR A CA 1
ATOM 1912 C C . TYR A 1 238 ? -14.610 25.899 2.669 1.00 97.50 238 TYR A C 1
ATOM 1914 O O . TYR A 1 238 ? -15.634 26.321 3.198 1.00 97.50 238 TYR A O 1
ATOM 1922 N N . ASN A 1 239 ? -13.568 25.489 3.400 1.00 94.38 239 ASN A N 1
ATOM 1923 C CA . ASN A 1 239 ? -13.576 25.453 4.860 1.00 94.38 239 ASN A CA 1
ATOM 1924 C C . ASN A 1 239 ? -12.862 26.674 5.437 1.00 94.38 239 ASN A C 1
ATOM 1926 O O . ASN A 1 239 ? -11.679 26.881 5.180 1.00 94.38 239 ASN A O 1
ATOM 1930 N N . GLY A 1 240 ? -13.543 27.415 6.313 1.00 88.94 240 GLY A N 1
ATOM 1931 C CA . GLY A 1 240 ? -12.964 28.580 6.983 1.00 88.94 240 GLY A CA 1
ATOM 1932 C C . GLY A 1 240 ? -11.656 28.291 7.735 1.00 88.94 240 GLY A C 1
ATOM 1933 O O . GLY A 1 240 ? -11.399 27.171 8.203 1.00 88.94 240 GLY A O 1
ATOM 1934 N N . GLU A 1 241 ? -10.834 29.331 7.872 1.00 95.56 241 GLU A N 1
ATOM 1935 C CA . GLU A 1 241 ? -9.552 29.276 8.574 1.00 95.56 241 GLU A CA 1
ATOM 1936 C C . GLU A 1 241 ? -9.708 28.772 10.019 1.00 95.56 241 GLU A C 1
ATOM 1938 O O . GLU A 1 241 ? -10.687 29.050 10.711 1.00 95.56 241 GLU A O 1
ATOM 1943 N N . GLY A 1 242 ? -8.747 27.968 10.480 1.00 90.19 242 GLY A N 1
ATOM 1944 C CA . GLY A 1 242 ? -8.734 27.430 11.844 1.00 90.19 242 GLY A CA 1
ATOM 1945 C C . GLY A 1 242 ? -9.652 26.223 12.088 1.00 90.19 242 GLY A C 1
ATOM 1946 O O . GLY A 1 242 ? -9.524 25.573 13.135 1.00 90.19 242 GLY A O 1
ATOM 1947 N N . THR A 1 243 ? -10.511 25.846 11.135 1.00 96.75 243 THR A N 1
ATOM 1948 C CA . THR A 1 243 ? -11.296 24.600 11.207 1.00 96.75 243 THR A CA 1
ATOM 1949 C C . THR A 1 243 ? -10.396 23.359 11.242 1.00 96.75 243 THR A C 1
ATOM 1951 O O . THR A 1 243 ? -9.208 23.400 10.904 1.00 96.75 243 THR A O 1
ATOM 1954 N N . ARG A 1 244 ? -10.955 22.214 11.664 1.00 96.06 244 ARG A N 1
ATOM 1955 C CA . ARG A 1 244 ? -10.224 20.935 11.668 1.00 96.06 244 ARG A CA 1
ATOM 1956 C C . ARG A 1 244 ? -9.753 20.561 10.258 1.00 96.06 244 ARG A C 1
ATOM 1958 O O . ARG A 1 244 ? -8.604 20.164 10.106 1.00 96.06 244 ARG A O 1
ATOM 1965 N N . TYR A 1 245 ? -10.607 20.747 9.251 1.00 95.75 245 TYR A N 1
ATOM 1966 C CA . TYR A 1 245 ? -10.293 20.496 7.842 1.00 95.75 245 TYR A CA 1
ATOM 1967 C C . TYR A 1 245 ? -9.173 21.403 7.335 1.00 95.75 245 TYR A C 1
ATOM 1969 O O . TYR A 1 245 ? -8.191 20.909 6.789 1.00 95.75 245 TYR A O 1
ATOM 1977 N N . TRP A 1 246 ? -9.254 22.707 7.621 1.00 97.81 246 TRP A N 1
ATOM 1978 C CA . TRP A 1 246 ? -8.207 23.661 7.256 1.00 97.81 246 TRP A CA 1
ATOM 1979 C C . TRP A 1 246 ? -6.850 23.288 7.869 1.00 97.81 246 TRP A C 1
ATOM 1981 O O . TRP A 1 246 ? -5.831 23.270 7.180 1.00 97.81 246 TRP A O 1
ATOM 1991 N N . ARG A 1 247 ? -6.825 22.917 9.159 1.00 97.12 247 ARG A N 1
ATOM 1992 C CA . ARG A 1 247 ? -5.595 22.462 9.833 1.00 97.12 247 ARG A CA 1
ATOM 1993 C C . ARG A 1 247 ? -5.041 21.178 9.217 1.00 97.12 247 ARG A C 1
ATOM 1995 O O . ARG A 1 247 ? -3.825 21.050 9.083 1.00 97.12 247 ARG A O 1
ATOM 2002 N N . CYS A 1 248 ? -5.912 20.249 8.827 1.00 97.44 248 CYS A N 1
ATOM 2003 C CA . CYS A 1 248 ? -5.511 19.044 8.110 1.00 97.44 248 CYS A CA 1
ATOM 2004 C C . CYS A 1 248 ? -4.892 19.378 6.742 1.00 97.44 248 CYS A C 1
ATOM 2006 O O . CYS A 1 248 ? -3.797 18.894 6.456 1.00 97.44 248 CYS A O 1
ATOM 2008 N N . ALA A 1 249 ? -5.519 20.258 5.953 1.00 98.44 249 ALA A N 1
ATOM 2009 C CA . ALA A 1 249 ? -4.990 20.710 4.665 1.00 98.44 249 ALA A CA 1
ATOM 2010 C C . ALA A 1 249 ? -3.608 21.356 4.822 1.00 98.44 249 ALA A C 1
ATOM 2012 O O . ALA A 1 249 ? -2.666 20.939 4.163 1.00 98.44 249 ALA A O 1
ATOM 2013 N N . SER A 1 250 ? -3.449 22.297 5.758 1.00 98.19 250 SER A N 1
ATOM 2014 C CA . SER A 1 250 ? -2.159 22.950 6.027 1.00 98.19 250 SER A CA 1
ATOM 2015 C C . SER A 1 250 ? -1.069 21.973 6.477 1.00 98.19 250 SER A C 1
ATOM 2017 O O . SER A 1 250 ? 0.089 22.116 6.091 1.00 98.19 250 SER A O 1
ATOM 2019 N N . GLY A 1 251 ? -1.420 20.972 7.292 1.00 98.06 251 GLY A N 1
ATOM 2020 C CA . GLY A 1 251 ? -0.468 19.954 7.734 1.00 98.06 251 GLY A CA 1
ATOM 2021 C C . GLY A 1 251 ? -0.001 19.044 6.597 1.00 98.06 251 GLY A C 1
ATOM 2022 O O . GLY A 1 251 ? 1.190 18.767 6.493 1.00 98.06 251 GLY A O 1
ATOM 2023 N N . LEU A 1 252 ? -0.927 18.594 5.745 1.00 98.44 252 LEU A N 1
ATOM 2024 C CA . LEU A 1 252 ? -0.602 17.724 4.615 1.00 98.44 252 LEU A CA 1
ATOM 2025 C C . LEU A 1 252 ? 0.123 18.482 3.491 1.00 98.44 252 LEU A C 1
ATOM 2027 O O . LEU A 1 252 ? 1.061 17.950 2.905 1.00 98.44 252 LEU A O 1
ATOM 2031 N N . GLU A 1 253 ? -0.253 19.736 3.245 1.00 98.62 253 GLU A N 1
ATOM 2032 C CA . GLU A 1 253 ? 0.419 20.620 2.292 1.00 98.62 253 GLU A CA 1
ATOM 2033 C C . GLU A 1 253 ? 1.880 20.861 2.672 1.00 98.62 253 GLU A C 1
ATOM 2035 O O . GLU A 1 253 ? 2.771 20.706 1.842 1.00 98.62 253 GLU A O 1
ATOM 2040 N N . LYS A 1 254 ? 2.153 21.162 3.947 1.00 98.62 254 LYS A N 1
ATOM 2041 C CA . LYS A 1 254 ? 3.529 21.332 4.426 1.00 98.62 254 LYS A CA 1
ATOM 2042 C C . LYS A 1 254 ? 4.374 20.077 4.177 1.00 98.62 254 LYS A C 1
ATOM 2044 O O . LYS A 1 254 ? 5.509 20.186 3.722 1.00 98.62 254 LYS A O 1
ATOM 2049 N N . PHE A 1 255 ? 3.819 18.901 4.468 1.00 98.62 255 PHE A N 1
ATOM 2050 C CA . PHE A 1 255 ? 4.482 17.624 4.205 1.00 98.62 255 PHE A CA 1
ATOM 2051 C C . PHE A 1 255 ? 4.788 17.442 2.709 1.00 98.62 255 PHE A C 1
ATOM 2053 O O . PHE A 1 255 ? 5.907 17.083 2.340 1.00 98.62 255 PHE A O 1
ATOM 2060 N N . PHE A 1 256 ? 3.816 17.731 1.842 1.00 98.69 256 PHE A N 1
ATOM 2061 C CA . PHE A 1 256 ? 3.994 17.655 0.394 1.00 98.69 256 PHE A CA 1
ATOM 2062 C C . PHE A 1 256 ? 5.099 18.600 -0.107 1.00 98.69 256 PHE A C 1
ATOM 2064 O O . PHE A 1 256 ? 5.956 18.203 -0.900 1.00 98.69 256 PHE A O 1
ATOM 2071 N N . ASP A 1 257 ? 5.146 19.823 0.416 1.00 98.62 257 ASP A N 1
ATOM 2072 C CA . ASP A 1 257 ? 6.125 20.841 0.027 1.00 98.62 257 ASP A CA 1
ATOM 2073 C C . ASP A 1 257 ? 7.557 20.447 0.381 1.00 98.62 257 ASP A C 1
ATOM 2075 O O . ASP A 1 257 ? 8.486 20.663 -0.406 1.00 98.62 257 ASP A O 1
ATOM 2079 N N . GLU A 1 258 ? 7.738 19.816 1.541 1.00 98.38 258 GLU A N 1
ATOM 2080 C CA . GLU A 1 258 ? 9.016 19.240 1.952 1.00 98.38 258 GLU A CA 1
ATOM 2081 C C . GLU A 1 258 ? 9.472 18.159 0.955 1.00 98.38 258 GLU A C 1
ATOM 2083 O O . GLU A 1 258 ? 10.615 18.198 0.490 1.00 98.38 258 GLU A O 1
ATOM 2088 N N . LYS A 1 259 ? 8.568 17.270 0.518 1.00 98.19 259 LYS A N 1
ATOM 2089 C CA . LYS A 1 259 ? 8.875 16.226 -0.477 1.00 98.19 259 LYS A CA 1
ATOM 2090 C C . LYS A 1 259 ? 9.244 16.802 -1.841 1.00 98.19 259 LYS A C 1
ATOM 2092 O O . LYS A 1 259 ? 10.228 16.365 -2.443 1.00 98.19 259 LYS A O 1
ATOM 2097 N N . VAL A 1 260 ? 8.503 17.798 -2.330 1.00 98.06 260 VAL A N 1
ATOM 2098 C CA . VAL A 1 260 ? 8.804 18.477 -3.605 1.00 98.06 260 VAL A CA 1
ATOM 2099 C C . VAL A 1 260 ? 10.174 19.156 -3.547 1.00 98.06 260 VAL A C 1
ATOM 2101 O O . VAL A 1 260 ? 10.966 19.057 -4.490 1.00 98.06 260 VAL A O 1
ATOM 2104 N N . LYS A 1 261 ? 10.493 19.820 -2.429 1.00 97.69 261 LYS A N 1
ATOM 2105 C CA . LYS A 1 261 ? 11.796 20.461 -2.217 1.00 97.69 261 LYS A CA 1
ATOM 2106 C C . LYS A 1 261 ? 12.936 19.442 -2.227 1.00 97.69 261 LYS A C 1
ATOM 2108 O O . LYS A 1 261 ? 13.951 19.674 -2.888 1.00 97.69 261 LYS A O 1
ATOM 2113 N N . GLU A 1 262 ? 12.772 18.314 -1.537 1.00 96.31 262 GLU A N 1
ATOM 2114 C CA . GLU A 1 262 ? 13.743 17.217 -1.552 1.00 96.31 262 GLU A CA 1
ATOM 2115 C C . GLU A 1 262 ? 13.981 16.695 -2.972 1.00 96.31 262 GLU A C 1
ATOM 2117 O O . GLU A 1 262 ? 15.134 16.567 -3.389 1.00 96.31 262 GLU A O 1
ATOM 2122 N N . TRP A 1 263 ? 12.913 16.450 -3.736 1.00 95.44 263 TRP A N 1
ATOM 2123 C CA . TRP A 1 263 ? 13.005 15.986 -5.120 1.00 95.44 263 TRP A CA 1
ATOM 2124 C C . TRP A 1 263 ? 13.791 16.953 -6.005 1.00 95.44 263 TRP A C 1
ATOM 2126 O O . TRP A 1 263 ? 14.769 16.554 -6.643 1.00 95.44 263 TRP A O 1
ATOM 2136 N N . ARG A 1 264 ? 13.427 18.242 -5.980 1.00 95.00 264 ARG A N 1
ATOM 2137 C CA . ARG A 1 264 ? 14.120 19.284 -6.753 1.00 95.00 264 ARG A CA 1
ATOM 2138 C C . ARG A 1 264 ? 15.605 19.368 -6.383 1.00 95.00 264 ARG A C 1
ATOM 2140 O O . ARG A 1 264 ? 16.442 19.475 -7.269 1.00 95.00 264 ARG A O 1
ATOM 2147 N N . SER A 1 265 ? 15.954 19.229 -5.101 1.00 92.12 265 SER A N 1
ATOM 2148 C CA . SER A 1 265 ? 17.359 19.251 -4.659 1.00 92.12 265 SER A CA 1
ATOM 2149 C C . SER A 1 265 ? 18.196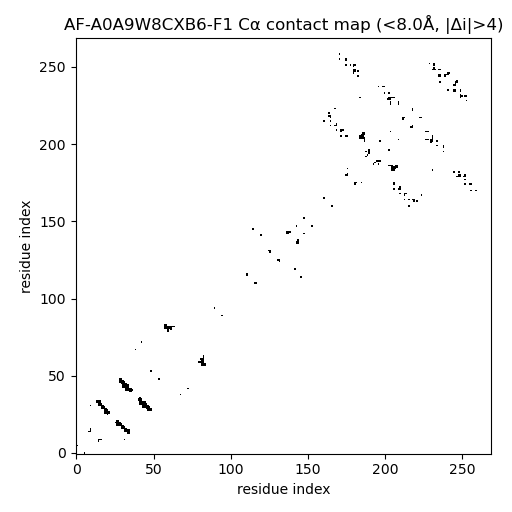 18.065 -5.158 1.00 92.12 265 SER A C 1
ATOM 2151 O O . SER A 1 265 ? 19.404 18.202 -5.349 1.00 92.12 265 SER A O 1
ATOM 2153 N N . ARG A 1 266 ? 17.565 16.901 -5.368 1.00 85.62 266 ARG A N 1
ATOM 2154 C CA . ARG A 1 266 ? 18.219 15.695 -5.897 1.00 85.62 266 ARG A CA 1
ATOM 2155 C C . ARG A 1 266 ? 18.391 15.754 -7.410 1.00 85.62 266 ARG A C 1
ATOM 2157 O O . ARG A 1 266 ? 19.357 15.196 -7.906 1.00 85.62 266 ARG A O 1
ATOM 2164 N N . ALA A 1 267 ? 17.472 16.409 -8.117 1.00 72.88 267 ALA A N 1
ATOM 2165 C CA . ALA A 1 267 ? 17.523 16.564 -9.569 1.00 72.88 267 ALA A CA 1
ATOM 2166 C C . ALA A 1 267 ? 18.592 17.570 -10.042 1.00 72.88 267 ALA A C 1
ATOM 2168 O O . ALA A 1 267 ? 19.024 17.494 -11.186 1.00 72.88 267 ALA A O 1
ATOM 2169 N N . SER A 1 268 ? 19.028 18.492 -9.174 1.00 61.25 268 SER A N 1
ATOM 2170 C CA . SER A 1 268 ? 20.089 19.470 -9.469 1.00 61.25 268 SER A CA 1
ATOM 2171 C C . SER A 1 268 ? 21.521 18.957 -9.233 1.00 61.25 268 SER A C 1
ATOM 2173 O O . SER A 1 268 ? 22.460 19.746 -9.340 1.00 61.25 268 SER A O 1
ATOM 2175 N N . LYS A 1 269 ? 21.697 17.683 -8.861 1.00 45.44 269 LYS A N 1
ATOM 2176 C CA . LYS A 1 269 ? 22.999 17.015 -8.694 1.00 45.44 269 LYS A CA 1
ATOM 2177 C C . LYS A 1 269 ? 23.196 15.968 -9.779 1.00 45.44 269 LYS A C 1
ATOM 2179 O O . LYS A 1 269 ? 24.354 15.837 -10.223 1.00 45.44 269 LYS A O 1
#

Sequence (269 aa):
MPKEYIARLVYDRNHSSLAIVKANGHVVGGITYRLFEQRQFAEIVFCAVSSSEQVKGFTKEVTLDKRLWMGYIKDYEGGTLMQCSMVPKVEYAKAKEILARQREAVLEKIQAKTRSQIVYPGLRCFKENPDLAAIDPLTIPGIAESGWTPEMDEISRKHARSKLNTWQITVVGEMLVHPSAWPFQKPVDAQEVPDYYTVVKEPMDLMTLE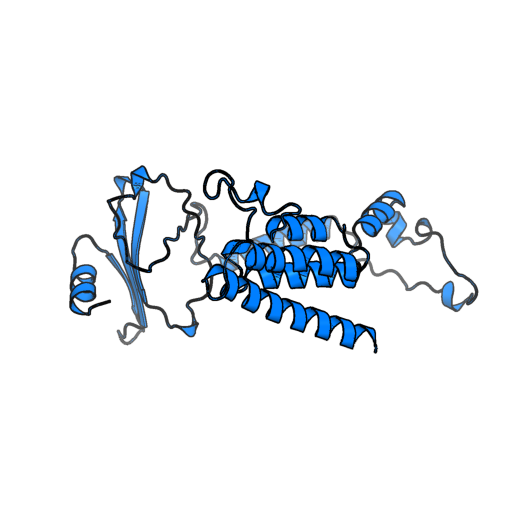ANVEDNKYPVLEDFIHDTRKIFENCKNYNGEGTRYWRCASGLEKFFDEKVKEWRSRASK

Solvent-accessible surface area (backbone atoms only — not comparable to full-atom values): 16644 Å² total; per-residue (Å²): 132,60,69,69,61,51,52,54,53,73,73,31,88,76,39,49,73,53,73,43,64,45,96,87,70,50,75,78,36,38,37,34,31,34,75,37,75,97,68,75,48,68,48,75,77,43,76,52,69,62,80,92,69,75,79,86,92,72,42,69,68,68,84,69,63,60,86,73,46,67,90,75,61,84,87,55,89,93,60,82,68,68,42,86,85,84,62,92,90,58,63,70,96,44,42,70,58,54,50,50,52,51,52,48,56,52,50,52,55,45,59,77,72,50,68,82,87,64,82,75,83,78,86,55,65,58,77,78,34,78,83,58,87,77,76,68,62,69,76,37,66,76,44,44,74,66,70,66,48,74,66,60,50,51,56,52,55,73,68,55,69,47,77,66,44,52,49,50,46,50,52,48,56,52,45,69,71,35,92,45,25,76,85,37,54,46,77,81,55,56,87,84,40,72,60,48,72,79,72,45,84,70,82,49,23,50,48,61,50,45,54,39,42,74,71,57,72,46,90,46,72,64,59,46,51,54,54,56,44,34,38,33,50,50,42,45,72,74,33,57,86,85,36,74,66,23,50,21,32,56,53,45,49,52,53,51,51,52,51,52,50,52,50,56,61,59,72,79,108

Radius of gyration: 28.14 Å; Cα contacts (8 Å, |Δi|>4): 208; chains: 1; bounding box: 61×57×72 Å

Secondary structure (DSSP, 8-state):
--HHHHHHHHT-TT-EEEEEE-TTS-EEEEEEEEEEGGGTEEEEEEEE--GGG--S--BS---S-HHHHTTTS---TTPPP-B----TT--GGGHHHHHHHHHHHHHHHHHHH--TT--PPPP-HHHH-TT-----GGGSHHHHHTT--HHHHHHHHHT---HHHHHHHHHHHHHHTSTT-GGGSSPPPTTTSTTHHHH-SS---HHHHHHHHHTT--SSHHHHHHHHHHHHHHHHHHSPTTSHHHHHHHHHHHHHHHHHHHHHHHHT-

pLDDT: mean 89.68, std 10.14, range [45.44, 98.75]